Protein AF-A0A3A8L3S2-F1 (afdb_monomer_lite)

pLDDT: mean 82.3, std 23.77, range [26.02, 98.69]

Foldseek 3Di:
DDDDDDDDDDDDDDDDDDDDPPPDPPDPDPDQPPPLPDPVPPDPDPDDDDDPPDDLPDCDLVNLVVLLVVLVVVLVVLVVVCPDDDLVSLLVNLVSLQLNLQSCCVNPVPLLSVLQSLVSSLVSLLVSLVVDDVPDPPPCLSLQLLVVPSLLSCLLQVVLVSNVSNLVSGDPDHDVVRDDPVSNLLSNLLNCLLVLHDDPVSVVVLVVVCVPPNALSSQLSVCLSVLPLVSNQVSLQSVLVSLLVVLVVLVVDPDHDSSCSSGVSQAPSNSSSSLSSSVSSVHDDDQDDHRHPSSSNPNNVVSHPPVSVD

Secondary structure (DSSP, 8-state):
----------------------------------------PPPTT---S-----------HHHHHHHHHHHHHHHHHHHHT-SS--HHHHHHHHHHHHHHHHHHHHHH--HHHHHHHHHHHHHHHHHHHHTS-TTS---HHHHSGGG-TTHHHHHHHT-HHHHHHHHHHS-SS--TTTS-HHHHHHHHHHHHHHHT---HHHHHHHHHHHHHT--HHHHHHHHHHHT-HHHHHHHHHHHHHHHHHHHHHHHHSSS--HHHHHTGGG--HHHHHHHHHHHHTT----S-BTTB-TTTTS--GGGS-TTS--

Radius of gyration: 24.88 Å; chains: 1; bounding box: 99×75×49 Å

Sequence (310 aa):
MRHREVAGAGGPDSGGREAVPAGGIPGREAHPLRPVGRAQGPGPGQWAGGAAAGRVPDVSLKTLEFTLRNLGTLLVRHLDQLSEPDPSKLLELSTLYRRIGIGHLLAHHDVREFAENLFSSAETYLMLLRTQEPGAEGPRSLLARSRGVPLLDALCLGAWDLARDIDGAMPATWWSDVEEEEAFLYFKLLPALIDGKVDPGDARKLAALLEAEGTARLRAVDAVLRADERAFEDSLRTLTDDWRIAIEQDRETRPVDPYHDHTEAQVFIEGAALVRLARLRGLKAQERYDFIPASILRDLTQVLPSSVMG

Structure (mmCIF, N/CA/C/O backbone):
data_AF-A0A3A8L3S2-F1
#
_entry.id   AF-A0A3A8L3S2-F1
#
loop_
_atom_site.group_PDB
_atom_site.id
_atom_site.type_symbol
_atom_site.label_atom_id
_atom_site.label_alt_id
_atom_site.label_comp_id
_atom_site.label_asym_id
_atom_site.label_entity_id
_atom_site.label_seq_id
_atom_site.pdbx_PDB_ins_code
_atom_site.Cartn_x
_atom_site.Cartn_y
_atom_site.Cartn_z
_atom_site.occupancy
_atom_site.B_iso_or_equiv
_atom_site.auth_seq_id
_atom_site.auth_comp_id
_atom_site.auth_asym_id
_atom_site.auth_atom_id
_atom_site.pdbx_PDB_model_num
ATOM 1 N N . MET A 1 1 ? 79.757 -40.578 4.053 1.00 35.41 1 MET A N 1
ATOM 2 C CA . MET A 1 1 ? 80.181 -40.626 2.634 1.00 35.41 1 MET A CA 1
ATOM 3 C C . MET A 1 1 ? 78.990 -40.183 1.799 1.00 35.41 1 MET A C 1
ATOM 5 O O . MET A 1 1 ? 77.939 -40.765 1.990 1.00 35.41 1 MET A O 1
ATOM 9 N N . ARG A 1 2 ? 79.079 -39.000 1.162 1.00 36.28 2 ARG A N 1
ATOM 10 C CA . ARG A 1 2 ? 79.119 -38.807 -0.315 1.00 36.28 2 ARG A CA 1
ATOM 11 C C . ARG A 1 2 ? 77.768 -39.156 -0.973 1.00 36.28 2 ARG A C 1
ATOM 13 O O . ARG A 1 2 ? 77.313 -40.263 -0.774 1.00 36.28 2 ARG A O 1
ATOM 20 N N . HIS A 1 3 ? 77.077 -38.353 -1.780 1.00 35.72 3 HIS A N 1
ATOM 21 C CA . HIS A 1 3 ? 77.335 -37.140 -2.571 1.00 35.72 3 HIS A CA 1
ATOM 22 C C . HIS A 1 3 ? 75.933 -36.597 -2.997 1.00 35.72 3 HIS A C 1
ATOM 24 O O . HIS A 1 3 ? 75.019 -37.399 -3.135 1.00 35.72 3 HIS A O 1
ATOM 30 N N . ARG A 1 4 ? 75.699 -35.271 -3.011 1.00 37.81 4 ARG A N 1
ATOM 31 C CA . ARG A 1 4 ? 75.605 -34.380 -4.206 1.00 37.81 4 ARG A CA 1
ATOM 32 C C . ARG A 1 4 ? 74.287 -34.546 -5.009 1.00 37.81 4 ARG A C 1
ATOM 34 O O . ARG A 1 4 ? 74.040 -35.623 -5.522 1.00 37.81 4 ARG A O 1
ATOM 41 N N . GLU A 1 5 ? 73.323 -33.618 -4.945 1.00 42.97 5 GLU A N 1
ATOM 42 C CA . GLU A 1 5 ? 73.190 -32.355 -5.723 1.00 42.97 5 GLU A CA 1
ATOM 43 C C . GLU A 1 5 ? 73.046 -32.578 -7.249 1.00 42.97 5 GLU A C 1
ATOM 45 O O . GLU A 1 5 ? 73.907 -33.224 -7.839 1.00 42.97 5 GLU A O 1
ATOM 50 N N . VAL A 1 6 ? 71.987 -32.040 -7.883 1.00 41.06 6 VAL A N 1
ATOM 51 C CA . VAL A 1 6 ? 72.007 -30.971 -8.920 1.00 41.06 6 VAL A CA 1
ATOM 52 C C . VAL A 1 6 ? 70.633 -30.827 -9.625 1.00 41.06 6 VAL A C 1
ATOM 54 O O . VAL A 1 6 ? 69.900 -31.785 -9.842 1.00 41.06 6 VAL A O 1
ATOM 57 N N . ALA A 1 7 ? 70.341 -29.560 -9.935 1.00 40.62 7 ALA A N 1
ATOM 58 C CA . ALA A 1 7 ? 69.213 -28.892 -10.586 1.00 40.62 7 ALA A CA 1
ATOM 59 C C . ALA A 1 7 ? 68.840 -29.266 -12.046 1.00 40.62 7 ALA A C 1
ATOM 61 O O . ALA A 1 7 ? 69.628 -29.849 -12.784 1.00 40.62 7 ALA A O 1
ATOM 62 N N . GLY A 1 8 ? 67.674 -28.750 -12.474 1.00 35.41 8 GLY A N 1
ATOM 63 C CA . GLY A 1 8 ? 67.266 -28.441 -13.863 1.00 35.41 8 GLY A CA 1
ATOM 64 C C . GLY A 1 8 ? 65.783 -28.016 -13.883 1.00 35.41 8 GLY A C 1
ATOM 65 O O . GLY A 1 8 ? 64.932 -28.836 -13.571 1.00 35.41 8 GLY A O 1
ATOM 66 N N . ALA A 1 9 ? 65.403 -26.731 -13.923 1.00 38.50 9 ALA A N 1
ATOM 67 C CA . ALA A 1 9 ? 65.403 -25.759 -15.032 1.00 38.50 9 ALA A CA 1
ATOM 68 C C . ALA A 1 9 ? 64.447 -26.119 -16.195 1.00 38.50 9 ALA A C 1
ATOM 70 O O . ALA A 1 9 ? 64.726 -27.041 -16.954 1.00 38.50 9 ALA A O 1
ATOM 71 N N . GLY A 1 10 ? 63.368 -25.334 -16.358 1.00 34.38 10 GLY A N 1
ATOM 72 C CA . GLY A 1 10 ? 62.513 -25.329 -17.556 1.00 34.38 10 GLY A CA 1
ATOM 73 C C . GLY A 1 10 ? 61.131 -24.674 -17.372 1.00 34.38 10 GLY A C 1
ATOM 74 O O . GLY A 1 10 ? 60.172 -25.373 -17.072 1.00 34.38 10 GLY A O 1
ATOM 75 N N . GLY A 1 11 ? 61.022 -23.350 -17.574 1.00 35.97 11 GLY A N 1
ATOM 76 C CA . GLY A 1 11 ? 59.789 -22.718 -18.109 1.00 35.97 11 GLY A CA 1
ATOM 77 C C . GLY A 1 11 ? 59.672 -23.000 -19.623 1.00 35.97 11 GLY A C 1
ATOM 78 O O . GLY A 1 11 ? 60.638 -23.546 -20.164 1.00 35.97 11 GLY A O 1
ATOM 79 N N . PRO A 1 12 ? 58.572 -22.680 -20.343 1.00 47.78 12 PRO A N 1
ATOM 80 C CA . PRO A 1 12 ? 57.727 -21.469 -20.291 1.00 47.78 12 PRO A CA 1
ATOM 81 C C . PRO A 1 12 ? 56.226 -21.860 -20.105 1.00 47.78 12 PRO A C 1
ATOM 83 O O . PRO A 1 12 ? 55.943 -23.015 -19.830 1.00 47.78 12 PRO A O 1
ATOM 86 N N . ASP A 1 13 ? 55.174 -21.044 -20.127 1.00 39.69 13 ASP A N 1
ATOM 87 C CA . ASP A 1 13 ? 54.833 -19.940 -21.012 1.00 39.69 13 ASP A CA 1
ATOM 88 C C . ASP A 1 13 ? 53.601 -19.203 -20.453 1.00 39.69 13 ASP A C 1
ATOM 90 O O . ASP A 1 13 ? 52.702 -19.776 -19.832 1.00 39.69 13 ASP A O 1
ATOM 94 N N . SER A 1 14 ? 53.610 -17.902 -20.673 1.00 42.25 14 SER A N 1
ATOM 95 C CA . SER A 1 14 ? 52.658 -16.890 -20.250 1.00 42.25 14 SER A CA 1
ATOM 96 C C . SER A 1 14 ? 51.423 -16.870 -21.154 1.00 42.25 14 SER A C 1
ATOM 98 O O . SER A 1 14 ? 51.449 -16.298 -22.239 1.00 42.25 14 SER A O 1
ATOM 100 N N . GLY A 1 15 ? 50.312 -17.433 -20.678 1.00 35.47 15 GLY A N 1
ATOM 101 C CA . GLY A 1 15 ? 48.982 -17.235 -21.259 1.00 35.47 15 GLY A CA 1
ATOM 102 C C . GLY A 1 15 ? 48.237 -16.099 -20.561 1.00 35.47 15 GLY A C 1
ATOM 103 O O . GLY A 1 15 ? 47.492 -16.340 -19.612 1.00 35.47 15 GLY A O 1
ATOM 104 N N . GLY A 1 16 ? 48.449 -14.863 -21.017 1.00 37.88 16 GLY A N 1
ATOM 105 C CA . GLY A 1 16 ? 47.691 -13.692 -20.580 1.00 37.88 16 GLY A CA 1
ATOM 106 C C . GLY A 1 16 ? 46.209 -13.831 -20.928 1.00 37.88 16 GLY A C 1
ATOM 107 O O . GLY A 1 16 ? 45.838 -13.837 -22.098 1.00 37.88 16 GLY A O 1
ATOM 108 N N . ARG A 1 17 ? 45.355 -13.932 -19.906 1.00 37.09 17 ARG A N 1
ATOM 109 C CA . ARG A 1 17 ? 43.926 -13.643 -20.040 1.00 37.09 17 ARG A CA 1
ATOM 110 C C . ARG A 1 17 ? 43.720 -12.177 -19.690 1.00 37.09 17 ARG A C 1
ATOM 112 O O . ARG A 1 17 ? 43.872 -11.789 -18.534 1.00 37.09 17 ARG A O 1
ATOM 119 N N . GLU A 1 18 ? 43.410 -11.385 -20.711 1.00 33.19 18 GLU A N 1
ATOM 120 C CA . GLU A 1 18 ? 42.873 -10.036 -20.570 1.00 33.19 18 GLU A CA 1
ATOM 121 C C . GLU A 1 18 ? 41.665 -10.067 -19.630 1.00 33.19 18 GLU A C 1
ATOM 123 O O . GLU A 1 18 ? 40.660 -10.735 -19.882 1.00 33.19 18 GLU A O 1
ATOM 128 N N . ALA A 1 19 ? 41.792 -9.348 -18.518 1.00 36.44 19 ALA A N 1
ATOM 129 C CA . ALA A 1 19 ? 40.680 -9.017 -17.655 1.00 36.44 19 ALA A CA 1
ATOM 130 C C . ALA A 1 19 ? 39.761 -8.056 -18.417 1.00 36.44 19 ALA A C 1
ATOM 132 O O . ALA A 1 19 ? 40.097 -6.893 -18.634 1.00 36.44 19 ALA A O 1
ATOM 133 N N . VAL A 1 20 ? 38.601 -8.560 -18.831 1.00 36.03 20 VAL A N 1
ATOM 134 C CA . VAL A 1 20 ? 37.492 -7.728 -19.297 1.00 36.03 20 VAL A CA 1
ATOM 135 C C . VAL A 1 20 ? 37.047 -6.870 -18.108 1.00 36.03 20 VAL A C 1
ATOM 137 O O . VAL A 1 20 ? 36.695 -7.433 -17.067 1.00 36.03 20 VAL A O 1
ATOM 140 N N . PRO A 1 21 ? 37.063 -5.529 -18.202 1.00 31.64 21 PRO A N 1
ATOM 141 C CA . PRO A 1 21 ? 36.550 -4.697 -17.132 1.00 31.64 21 PRO A CA 1
ATOM 142 C C . PRO A 1 21 ? 35.039 -4.908 -17.054 1.00 31.64 21 PRO A C 1
ATOM 144 O O . PRO A 1 21 ? 34.298 -4.573 -17.979 1.00 31.64 21 PRO A O 1
ATOM 147 N N . ALA A 1 22 ? 34.586 -5.482 -15.940 1.00 33.81 22 ALA A N 1
ATOM 148 C CA . ALA A 1 22 ? 33.190 -5.460 -15.550 1.00 33.81 22 ALA A CA 1
ATOM 149 C C . ALA A 1 22 ? 32.779 -3.989 -15.418 1.00 33.81 22 ALA A C 1
ATOM 151 O O . ALA A 1 22 ? 33.122 -3.313 -14.448 1.00 33.81 22 ALA A O 1
ATOM 152 N N . GLY A 1 23 ? 32.099 -3.478 -16.444 1.00 27.02 23 GLY A N 1
ATOM 153 C CA . GLY A 1 23 ? 31.421 -2.194 -16.401 1.00 27.02 23 GLY A CA 1
ATOM 154 C C . GLY A 1 23 ? 30.334 -2.271 -15.342 1.00 27.02 23 GLY A C 1
ATOM 155 O O . GLY A 1 23 ? 29.224 -2.717 -15.620 1.00 27.02 23 GLY A O 1
ATOM 156 N N . GLY A 1 24 ? 30.686 -1.887 -14.116 1.00 26.02 24 GLY A N 1
ATOM 157 C CA . GLY A 1 24 ? 29.743 -1.692 -13.031 1.00 26.02 24 GLY A CA 1
ATOM 158 C C . GLY A 1 24 ? 28.738 -0.635 -13.455 1.00 26.02 24 GLY A C 1
ATOM 159 O O . GLY A 1 24 ? 29.072 0.543 -13.575 1.00 26.02 24 GLY A O 1
ATOM 160 N N . ILE A 1 25 ? 27.505 -1.063 -13.708 1.00 30.38 25 ILE A N 1
ATOM 161 C CA . ILE A 1 25 ? 26.371 -0.150 -13.703 1.00 30.38 25 ILE A CA 1
ATOM 162 C C . ILE A 1 25 ? 26.267 0.339 -12.253 1.00 30.38 25 ILE A C 1
ATOM 164 O O . ILE A 1 25 ? 26.179 -0.501 -11.355 1.00 30.38 25 ILE A O 1
ATOM 168 N N . PRO A 1 26 ? 26.340 1.654 -11.985 1.00 29.86 26 PRO A N 1
ATOM 169 C CA . PRO A 1 26 ? 26.187 2.164 -10.633 1.00 29.86 26 PRO A CA 1
ATOM 170 C C . PRO A 1 26 ? 24.834 1.704 -10.097 1.00 29.86 26 PRO A C 1
ATOM 172 O O . PRO A 1 26 ? 23.802 1.925 -10.736 1.00 29.86 26 PRO A O 1
ATOM 175 N N . GLY A 1 27 ? 24.867 1.026 -8.949 1.00 27.78 27 GLY A N 1
ATOM 176 C CA . GLY A 1 27 ? 23.680 0.585 -8.237 1.00 27.78 27 GLY A CA 1
ATOM 177 C C . GLY A 1 27 ? 22.766 1.778 -8.005 1.00 27.78 27 GLY A C 1
ATOM 178 O O . GLY A 1 27 ? 23.085 2.676 -7.230 1.00 27.78 27 GLY A O 1
ATOM 179 N N . ARG A 1 28 ? 21.639 1.802 -8.714 1.00 34.50 28 ARG A N 1
ATOM 180 C CA . ARG A 1 28 ? 20.491 2.586 -8.287 1.00 34.50 28 ARG A CA 1
ATOM 181 C C . ARG A 1 28 ? 19.935 1.847 -7.085 1.00 34.50 28 ARG A C 1
ATOM 183 O O . ARG A 1 28 ? 19.375 0.766 -7.238 1.00 34.50 28 ARG A O 1
ATOM 190 N N . GLU A 1 29 ? 20.163 2.402 -5.902 1.00 30.47 29 GLU A N 1
ATOM 191 C CA . GLU A 1 29 ? 19.407 2.029 -4.714 1.00 30.47 29 GLU A CA 1
ATOM 192 C C . GLU A 1 29 ? 17.927 2.014 -5.103 1.00 30.47 29 GLU A C 1
ATOM 194 O O . GLU A 1 29 ? 17.435 2.971 -5.709 1.00 30.47 29 GLU A O 1
ATOM 199 N N . ALA A 1 30 ? 17.235 0.908 -4.819 1.00 30.33 30 ALA A N 1
ATOM 200 C CA . ALA A 1 30 ? 15.786 0.874 -4.883 1.00 30.33 30 ALA A CA 1
ATOM 201 C C . ALA A 1 30 ? 15.302 2.045 -4.033 1.00 30.33 30 ALA A C 1
ATOM 203 O O . ALA A 1 30 ? 15.475 2.009 -2.811 1.00 30.33 30 ALA A O 1
ATOM 204 N N . HIS A 1 31 ? 14.796 3.101 -4.682 1.00 32.50 31 HIS A N 1
ATOM 205 C CA . HIS A 1 31 ? 14.266 4.264 -3.993 1.00 32.50 31 HIS A CA 1
ATOM 206 C C . HIS A 1 31 ? 13.272 3.713 -2.976 1.00 32.50 31 HIS A C 1
ATOM 208 O O . HIS A 1 31 ? 12.255 3.135 -3.373 1.00 32.50 31 HIS A O 1
ATOM 214 N N . PRO A 1 32 ? 13.555 3.816 -1.665 1.00 34.28 32 PRO A N 1
ATOM 215 C CA . PRO A 1 32 ? 12.488 3.653 -0.709 1.00 34.28 32 PRO A CA 1
ATOM 216 C C . PRO A 1 32 ? 11.397 4.620 -1.164 1.00 34.28 32 PRO A C 1
ATOM 218 O O . PRO A 1 32 ? 11.716 5.744 -1.570 1.00 34.28 32 PRO A O 1
ATOM 221 N N . LEU A 1 33 ? 10.123 4.253 -1.009 1.00 37.91 33 LEU A N 1
ATOM 222 C CA . LEU A 1 33 ? 9.228 5.285 -0.511 1.00 37.91 33 LEU A CA 1
ATOM 223 C C . LEU A 1 33 ? 9.960 5.798 0.720 1.00 37.91 33 LEU A C 1
ATOM 225 O O . LEU A 1 33 ? 10.067 5.079 1.719 1.00 37.91 33 LEU A O 1
ATOM 229 N N . ARG A 1 34 ? 10.605 6.966 0.602 1.00 36.59 34 ARG A N 1
ATOM 230 C CA . ARG A 1 34 ? 11.054 7.662 1.791 1.00 36.59 34 ARG A CA 1
ATOM 231 C C . ARG A 1 34 ? 9.802 7.643 2.667 1.00 36.59 34 ARG A C 1
ATOM 233 O O . ARG A 1 34 ? 8.732 7.999 2.155 1.00 36.59 34 ARG A O 1
ATOM 240 N N . PRO A 1 35 ? 9.863 7.180 3.932 1.00 34.72 35 PRO A N 1
ATOM 241 C CA . PRO A 1 35 ? 8.821 7.606 4.855 1.00 34.72 35 PRO A CA 1
ATOM 242 C C . PRO A 1 35 ? 8.697 9.107 4.617 1.00 34.72 35 PRO A C 1
ATOM 244 O O . PRO A 1 35 ? 9.742 9.738 4.433 1.00 34.72 35 PRO A O 1
ATOM 247 N N . VAL A 1 36 ? 7.476 9.630 4.458 1.00 37.81 36 VAL A N 1
ATOM 248 C CA . VAL A 1 36 ? 7.252 11.069 4.284 1.00 37.81 36 VAL A CA 1
ATOM 249 C C . VAL A 1 36 ? 7.923 11.716 5.487 1.00 37.81 36 VAL A C 1
ATOM 251 O O . VAL A 1 36 ? 7.406 11.720 6.600 1.00 37.81 36 VAL A O 1
ATOM 254 N N . GLY A 1 37 ? 9.187 12.067 5.300 1.00 31.11 37 GLY A N 1
ATOM 255 C CA . GLY A 1 37 ? 10.094 12.370 6.374 1.00 31.11 37 GLY A CA 1
ATOM 256 C C . GLY A 1 37 ? 9.763 13.791 6.696 1.00 31.11 37 GLY A C 1
ATOM 257 O O . GLY A 1 37 ? 9.912 14.625 5.809 1.00 31.11 37 GLY A O 1
ATOM 258 N N . ARG A 1 38 ? 9.247 14.018 7.908 1.00 39.38 38 ARG A N 1
ATOM 259 C CA . ARG A 1 38 ? 8.956 15.325 8.505 1.00 39.38 38 ARG A CA 1
ATOM 260 C C . ARG A 1 38 ? 9.240 16.490 7.559 1.00 39.38 38 ARG A C 1
ATOM 262 O O . ARG A 1 38 ? 10.357 17.014 7.529 1.00 39.38 38 ARG A O 1
ATOM 269 N N . ALA A 1 39 ? 8.207 16.984 6.888 1.00 32.97 39 ALA A N 1
ATOM 270 C CA . ALA A 1 39 ? 8.176 18.416 6.684 1.00 32.97 39 ALA A CA 1
ATOM 271 C C . ALA A 1 39 ? 8.111 19.016 8.097 1.00 32.97 39 ALA A C 1
ATOM 273 O O . ALA A 1 39 ? 7.090 18.908 8.775 1.00 32.97 39 ALA A O 1
ATOM 274 N N . GLN A 1 40 ? 9.218 19.574 8.598 1.00 33.72 40 GLN A N 1
ATOM 275 C CA . GLN A 1 40 ? 9.129 20.520 9.706 1.00 33.72 40 GLN A CA 1
ATOM 276 C C . GLN A 1 40 ? 8.249 21.658 9.192 1.00 33.72 40 GLN A C 1
ATOM 278 O O . GLN A 1 40 ? 8.706 22.503 8.423 1.00 33.72 40 GLN A O 1
ATOM 283 N N . GLY A 1 41 ? 6.959 21.607 9.523 1.00 32.66 41 GLY A N 1
ATOM 284 C CA . GLY A 1 41 ? 6.014 22.638 9.134 1.00 32.66 41 GLY A CA 1
ATOM 285 C C . GLY A 1 41 ? 6.510 23.998 9.632 1.00 32.66 41 GLY A C 1
ATOM 286 O O . GLY A 1 41 ? 7.094 24.076 10.720 1.00 32.66 41 GLY A O 1
ATOM 287 N N . PRO A 1 42 ? 6.316 25.080 8.863 1.00 31.36 42 PRO A N 1
ATOM 288 C CA . PRO A 1 42 ? 6.657 26.412 9.338 1.00 31.36 42 PRO A CA 1
ATOM 289 C C . PRO A 1 42 ? 5.861 26.716 10.615 1.00 31.36 42 PRO A C 1
ATOM 291 O O . PRO A 1 42 ? 4.693 26.345 10.746 1.00 31.36 42 PRO A O 1
ATOM 294 N N . GLY A 1 43 ? 6.521 27.372 11.573 1.00 30.88 43 GLY A N 1
ATOM 295 C CA . GLY A 1 43 ? 5.940 27.711 12.870 1.00 30.88 43 GLY A CA 1
ATOM 296 C C . GLY A 1 43 ? 4.637 28.523 12.767 1.00 30.88 43 GLY A C 1
ATOM 297 O O . GLY A 1 43 ? 4.345 29.128 11.729 1.00 30.88 43 GLY A O 1
ATOM 298 N N . PRO A 1 44 ? 3.841 28.567 13.850 1.00 29.39 44 PRO A N 1
ATOM 299 C CA . PRO A 1 44 ? 2.532 29.209 13.854 1.00 29.39 44 PRO A CA 1
ATOM 300 C C . PRO A 1 44 ? 2.692 30.721 13.635 1.00 29.39 44 PRO A C 1
ATOM 302 O O . PRO A 1 44 ? 3.067 31.454 14.546 1.00 29.39 44 PRO A O 1
ATOM 305 N N . GLY A 1 45 ? 2.443 31.189 12.408 1.00 36.22 45 GLY A N 1
ATOM 306 C CA . GLY A 1 45 ? 2.486 32.618 12.078 1.00 36.22 45 GLY A CA 1
ATOM 307 C C . GLY A 1 45 ? 2.760 33.001 10.620 1.00 36.22 45 GLY A C 1
ATOM 308 O O . GLY A 1 45 ? 2.691 34.187 10.313 1.00 36.22 45 GLY A O 1
ATOM 309 N N . GLN A 1 46 ? 3.048 32.062 9.711 1.00 34.38 46 GLN A N 1
ATOM 310 C CA . GLN A 1 46 ? 3.383 32.389 8.313 1.00 34.38 46 GLN A CA 1
ATOM 311 C C . GLN A 1 46 ? 2.546 31.613 7.288 1.00 34.38 46 GLN A C 1
ATOM 313 O O . GLN A 1 46 ? 3.080 30.835 6.514 1.00 34.38 46 GLN A O 1
ATOM 318 N N . TRP A 1 47 ? 1.235 31.858 7.240 1.00 39.03 47 TRP A N 1
ATOM 319 C CA . TRP A 1 47 ? 0.418 31.513 6.067 1.00 39.03 47 TRP A CA 1
ATOM 320 C C . TRP A 1 47 ? -0.639 32.592 5.835 1.00 39.03 47 TRP A C 1
ATOM 322 O O . TRP A 1 47 ? -1.819 32.427 6.129 1.00 39.03 47 TRP A O 1
ATOM 332 N N . ALA A 1 48 ? -0.198 33.737 5.322 1.00 33.28 48 ALA A N 1
ATOM 333 C CA . ALA A 1 48 ? -1.078 34.720 4.708 1.00 33.28 48 ALA A CA 1
ATOM 334 C C . ALA A 1 48 ? -0.569 34.966 3.285 1.00 33.28 48 ALA A C 1
ATOM 336 O O . ALA A 1 48 ? 0.346 35.757 3.078 1.00 33.28 48 ALA A O 1
ATOM 337 N N . GLY A 1 49 ? -1.138 34.256 2.308 1.00 30.98 49 GLY A N 1
ATOM 338 C CA . GLY A 1 49 ? -0.864 34.523 0.898 1.00 30.98 49 GLY A CA 1
ATOM 339 C C . GLY A 1 49 ? -1.181 33.366 -0.041 1.00 30.98 49 GLY A C 1
ATOM 340 O O . GLY A 1 49 ? -0.355 32.487 -0.225 1.00 30.98 49 GLY A O 1
ATOM 341 N N . GLY A 1 50 ? -2.342 33.438 -0.697 1.00 29.47 50 GLY A N 1
ATOM 342 C CA . GLY A 1 50 ? -2.553 32.870 -2.032 1.00 29.47 50 GLY A CA 1
ATOM 343 C C . GLY A 1 50 ? -2.910 31.386 -2.109 1.00 29.47 50 GLY A C 1
ATOM 344 O O . GLY A 1 50 ? -2.045 30.538 -2.277 1.00 29.47 50 GLY A O 1
ATOM 345 N N . ALA A 1 51 ? -4.212 31.091 -2.139 1.00 34.31 51 ALA A N 1
ATOM 346 C CA . ALA A 1 51 ? -4.732 29.848 -2.700 1.00 34.31 51 ALA A CA 1
ATOM 347 C C . ALA A 1 51 ? -4.463 29.821 -4.218 1.00 34.31 51 ALA A C 1
ATOM 349 O O . ALA A 1 51 ? -5.298 30.233 -5.023 1.00 34.31 51 ALA A O 1
ATOM 350 N N . ALA A 1 52 ? -3.273 29.375 -4.617 1.00 33.72 52 ALA A N 1
ATOM 351 C CA . ALA A 1 52 ? -3.046 28.891 -5.966 1.00 33.72 52 ALA A CA 1
ATOM 352 C C . ALA A 1 52 ? -3.572 27.454 -6.007 1.00 33.72 52 ALA A C 1
ATOM 354 O O . ALA A 1 52 ? -2.995 26.561 -5.397 1.00 33.72 52 ALA A O 1
ATOM 355 N N . ALA A 1 53 ? -4.700 27.239 -6.684 1.00 35.97 53 ALA A N 1
ATOM 356 C CA . ALA A 1 53 ? -5.166 25.902 -7.020 1.00 35.97 53 ALA A CA 1
ATOM 357 C C . ALA A 1 53 ? -4.060 25.204 -7.830 1.00 35.97 53 ALA A C 1
ATOM 359 O O . ALA A 1 53 ? -3.865 25.513 -9.010 1.00 35.97 53 ALA A O 1
ATOM 360 N N . GLY A 1 54 ? -3.296 24.332 -7.168 1.00 35.47 54 GLY A N 1
ATOM 361 C CA . GLY A 1 54 ? -2.234 23.544 -7.775 1.00 35.47 54 GLY A CA 1
ATOM 362 C C . GLY A 1 54 ? -2.826 22.699 -8.893 1.00 35.47 54 GLY A C 1
ATOM 363 O O . GLY A 1 54 ? -3.603 21.777 -8.653 1.00 35.47 54 GLY A O 1
ATOM 364 N N . ARG A 1 55 ? -2.517 23.053 -10.143 1.00 40.16 55 ARG A N 1
ATOM 365 C CA . ARG A 1 55 ? -2.819 22.193 -11.285 1.00 40.16 55 ARG A CA 1
ATOM 366 C C . ARG A 1 55 ? -1.908 20.980 -11.180 1.00 40.16 55 ARG A C 1
ATOM 368 O O . ARG A 1 55 ? -0.699 21.124 -11.335 1.00 40.16 55 ARG A O 1
ATOM 375 N N . VAL A 1 56 ? -2.493 19.803 -10.971 1.00 48.72 56 VAL A N 1
ATOM 376 C CA . VAL A 1 56 ? -1.815 18.540 -11.276 1.00 48.72 56 VAL A CA 1
ATOM 377 C C . VAL A 1 56 ? -1.359 18.635 -12.741 1.00 48.72 56 VAL A C 1
ATOM 379 O O . VAL A 1 56 ? -2.191 18.957 -13.597 1.00 48.72 56 VAL A O 1
ATOM 382 N N . PRO A 1 57 ? -0.059 18.483 -13.048 1.00 52.56 57 PRO A N 1
ATOM 383 C CA . PRO A 1 57 ? 0.418 18.535 -14.418 1.00 52.56 57 PRO A CA 1
ATOM 384 C C . PRO A 1 57 ? -0.285 17.443 -15.220 1.00 52.56 57 PRO A C 1
ATOM 386 O O . PRO A 1 57 ? -0.250 16.267 -14.865 1.00 52.56 57 PRO A O 1
ATOM 389 N N . ASP A 1 58 ? -0.955 17.869 -16.284 1.00 66.19 58 ASP A N 1
ATOM 390 C CA . ASP A 1 58 ? -1.694 17.005 -17.193 1.00 66.19 58 ASP A CA 1
ATOM 391 C C . ASP A 1 58 ? -0.680 16.167 -17.989 1.00 66.19 58 ASP A C 1
ATOM 393 O O . ASP A 1 58 ? -0.083 16.634 -18.967 1.00 66.19 58 ASP A O 1
ATOM 397 N N . VAL A 1 59 ? -0.385 14.955 -17.507 1.00 81.56 59 VAL A N 1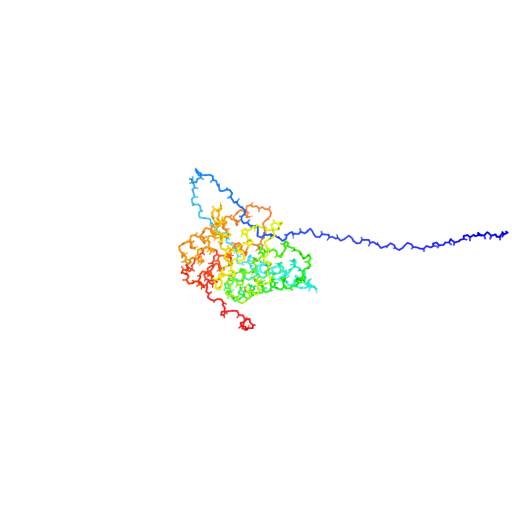
ATOM 398 C CA . VAL A 1 59 ? 0.468 14.009 -18.231 1.00 81.56 59 VAL A CA 1
ATOM 399 C C . VAL A 1 59 ? -0.287 13.612 -19.492 1.00 81.56 59 VAL A C 1
ATOM 401 O O . VAL A 1 59 ? -1.308 12.932 -19.434 1.00 81.56 59 VAL A O 1
ATOM 404 N N . SER A 1 60 ? 0.209 14.046 -20.653 1.00 91.06 60 SER A N 1
ATOM 405 C CA . SER A 1 60 ? -0.497 13.793 -21.908 1.00 91.06 60 SER A CA 1
ATOM 406 C C . SER A 1 60 ? -0.689 12.291 -22.148 1.00 91.06 60 SER A C 1
ATOM 408 O O . SER A 1 60 ? 0.215 11.498 -21.878 1.00 91.06 60 SER A O 1
ATOM 410 N N . LEU A 1 61 ? -1.822 11.899 -22.741 1.00 90.50 61 LEU A N 1
ATOM 411 C CA . LEU A 1 61 ? -2.100 10.499 -23.087 1.00 90.50 61 LEU A CA 1
ATOM 412 C C . LEU A 1 61 ? -0.944 9.849 -23.869 1.00 90.50 61 LEU A C 1
ATOM 414 O O . LEU A 1 61 ? -0.521 8.743 -23.552 1.00 90.50 61 LEU A O 1
ATOM 418 N N . LYS A 1 62 ? -0.353 10.573 -24.829 1.00 92.81 62 LYS A N 1
ATOM 419 C CA . LYS A 1 62 ? 0.810 10.094 -25.599 1.00 92.81 62 LYS A CA 1
ATOM 420 C C . LYS A 1 62 ? 2.028 9.818 -24.712 1.00 92.81 62 LYS A C 1
ATOM 422 O O . LYS A 1 62 ? 2.778 8.878 -24.967 1.00 92.81 62 LYS A O 1
ATOM 427 N N . THR A 1 63 ? 2.239 10.642 -23.686 1.00 93.50 63 THR A N 1
ATOM 428 C CA . THR A 1 63 ? 3.307 10.455 -22.696 1.00 93.50 63 THR A CA 1
ATOM 429 C C . THR A 1 63 ? 3.059 9.198 -21.863 1.00 93.50 63 THR A C 1
ATOM 431 O O . THR A 1 63 ? 3.994 8.425 -21.646 1.00 93.50 63 THR A O 1
ATOM 434 N N . LEU A 1 64 ? 1.814 8.961 -21.437 1.00 92.94 64 LEU A N 1
ATOM 435 C CA . LEU A 1 64 ? 1.429 7.752 -20.703 1.00 92.94 64 LEU A CA 1
ATOM 436 C C . LEU A 1 64 ? 1.591 6.489 -21.557 1.00 92.94 64 LEU A C 1
ATOM 438 O O . LEU A 1 64 ? 2.205 5.531 -21.103 1.00 92.94 64 LEU A O 1
ATOM 442 N N . GLU A 1 65 ? 1.142 6.499 -22.812 1.00 94.31 65 GLU A N 1
ATOM 443 C CA . GLU A 1 65 ? 1.300 5.366 -23.737 1.00 94.31 65 GLU A CA 1
ATOM 444 C C . GLU A 1 65 ? 2.777 5.028 -23.995 1.00 94.31 65 GLU A C 1
ATOM 446 O O . GLU A 1 65 ? 3.172 3.859 -24.018 1.00 94.31 65 GLU A O 1
ATOM 451 N N . PHE A 1 66 ? 3.622 6.050 -24.162 1.00 95.56 66 PHE A N 1
ATOM 452 C CA . PHE A 1 66 ? 5.067 5.856 -24.285 1.00 95.56 66 PHE A CA 1
ATOM 453 C C . PHE A 1 66 ? 5.675 5.286 -22.995 1.00 95.56 66 PHE A C 1
ATOM 455 O O . PHE A 1 66 ? 6.498 4.371 -23.044 1.00 95.56 66 PHE A O 1
ATOM 462 N N . THR A 1 67 ? 5.234 5.793 -21.842 1.00 95.12 67 THR A N 1
ATOM 463 C CA . THR A 1 67 ? 5.647 5.313 -20.518 1.00 95.12 67 THR A CA 1
ATOM 464 C C . THR A 1 67 ? 5.284 3.840 -20.325 1.00 95.12 67 THR A C 1
ATOM 466 O O . THR A 1 67 ? 6.155 3.049 -19.969 1.00 95.12 67 THR A O 1
ATOM 469 N N . LEU A 1 68 ? 4.049 3.449 -20.652 1.00 96.25 68 LEU A N 1
ATOM 470 C CA . LEU A 1 68 ? 3.572 2.065 -20.605 1.00 96.25 68 LEU A CA 1
ATOM 471 C C . LEU A 1 68 ? 4.413 1.129 -21.473 1.00 96.25 68 LEU A C 1
ATOM 473 O O . LEU A 1 68 ? 4.841 0.074 -21.010 1.00 96.25 68 LEU A O 1
ATOM 477 N N . ARG A 1 69 ? 4.722 1.529 -22.713 1.00 96.69 69 ARG A N 1
ATOM 478 C CA . ARG A 1 69 ? 5.572 0.725 -23.605 1.00 96.69 69 ARG A CA 1
ATOM 479 C C . ARG A 1 69 ? 6.964 0.487 -23.015 1.00 96.69 69 ARG A C 1
ATOM 481 O O . ARG A 1 69 ? 7.491 -0.624 -23.103 1.00 96.69 69 ARG A O 1
ATOM 488 N N . ASN A 1 70 ? 7.560 1.518 -22.419 1.00 97.06 70 ASN A N 1
ATOM 489 C CA . ASN A 1 70 ? 8.876 1.407 -21.794 1.00 97.06 70 ASN A CA 1
ATOM 490 C C . ASN A 1 70 ? 8.833 0.517 -20.551 1.00 97.06 70 ASN A C 1
ATOM 492 O O . ASN A 1 70 ? 9.684 -0.358 -20.414 1.00 97.06 70 ASN A O 1
ATOM 496 N N . LEU A 1 71 ? 7.828 0.692 -19.689 1.00 97.00 71 LEU A N 1
ATOM 497 C CA . LEU A 1 71 ? 7.629 -0.150 -18.510 1.00 97.00 71 LEU A CA 1
ATOM 498 C C . LEU A 1 71 ? 7.426 -1.620 -18.894 1.00 97.00 71 LEU A C 1
ATOM 500 O O . LEU A 1 71 ? 8.077 -2.481 -18.314 1.00 97.00 71 LEU A O 1
ATOM 504 N N . GLY A 1 72 ? 6.615 -1.911 -19.916 1.00 96.44 72 GLY A N 1
ATOM 505 C CA . GLY A 1 72 ? 6.435 -3.276 -20.422 1.00 96.44 72 GLY A CA 1
ATOM 506 C C . GLY A 1 72 ? 7.728 -3.880 -20.984 1.00 96.44 72 GLY A C 1
ATOM 507 O O . GLY A 1 72 ? 8.042 -5.038 -20.719 1.00 96.44 72 GLY A O 1
ATOM 508 N N . THR A 1 73 ? 8.535 -3.085 -21.695 1.00 97.06 73 THR A N 1
ATOM 509 C CA . THR A 1 73 ? 9.853 -3.528 -22.189 1.00 97.06 73 THR A CA 1
ATOM 510 C C . THR A 1 73 ? 10.813 -3.833 -21.036 1.00 97.06 73 THR A C 1
ATOM 512 O O . THR A 1 73 ? 11.549 -4.818 -21.088 1.00 97.06 73 THR A O 1
ATOM 515 N N . LEU A 1 74 ? 10.811 -2.999 -19.990 1.00 95.81 74 LEU A N 1
ATOM 516 C CA . LEU A 1 74 ? 11.589 -3.246 -18.778 1.00 95.81 74 LEU A CA 1
ATOM 517 C C . LEU A 1 74 ? 11.112 -4.524 -18.090 1.00 95.81 74 LEU A C 1
ATOM 519 O O . LEU A 1 74 ? 11.936 -5.395 -17.837 1.00 95.81 74 LEU A O 1
ATOM 523 N N . LEU A 1 75 ? 9.807 -4.680 -17.866 1.00 96.25 75 LEU A N 1
ATOM 524 C CA . LEU A 1 75 ? 9.232 -5.864 -17.230 1.00 96.25 75 LEU A CA 1
ATOM 525 C C . LEU A 1 75 ? 9.707 -7.158 -17.904 1.00 96.25 75 LEU A C 1
ATOM 527 O O . LEU A 1 75 ? 10.280 -8.011 -17.231 1.00 96.25 75 LEU A O 1
ATOM 531 N N . VAL A 1 76 ? 9.555 -7.270 -19.229 1.00 96.00 76 VAL A N 1
ATOM 532 C CA . VAL A 1 76 ? 10.015 -8.445 -19.996 1.00 96.00 76 VAL A CA 1
ATOM 533 C C . VAL A 1 76 ? 11.512 -8.677 -19.802 1.00 96.00 76 VAL A C 1
ATOM 535 O O . VAL A 1 76 ? 11.934 -9.787 -19.500 1.00 96.00 76 VAL A O 1
ATOM 538 N N . ARG A 1 77 ? 12.322 -7.616 -19.881 1.00 94.19 77 ARG A N 1
ATOM 539 C CA . ARG A 1 77 ? 13.769 -7.717 -19.668 1.00 94.19 77 ARG A CA 1
ATOM 540 C C . ARG A 1 77 ? 14.125 -8.204 -18.259 1.00 94.19 77 ARG A C 1
ATOM 542 O O . ARG A 1 77 ? 15.074 -8.969 -18.121 1.00 94.19 77 ARG A O 1
ATOM 549 N N . HIS A 1 78 ? 13.428 -7.741 -17.221 1.00 92.44 78 HIS A N 1
ATOM 550 C CA . HIS A 1 78 ? 13.676 -8.178 -15.845 1.00 92.44 78 HIS A CA 1
ATOM 551 C C . HIS A 1 78 ? 13.256 -9.638 -15.644 1.00 92.44 78 HIS A C 1
ATOM 553 O O . HIS A 1 78 ? 13.999 -10.387 -15.012 1.00 92.44 78 HIS A O 1
ATOM 559 N N . LEU A 1 79 ? 12.135 -10.058 -16.239 1.00 93.06 79 LEU A N 1
ATOM 560 C CA . LEU A 1 79 ? 11.695 -11.455 -16.247 1.00 93.06 79 LEU A CA 1
ATOM 561 C C . LEU A 1 79 ? 12.714 -12.368 -16.949 1.00 93.06 79 LEU A C 1
ATOM 563 O O . LEU A 1 79 ? 13.101 -13.383 -16.380 1.00 93.06 79 LEU A O 1
ATOM 567 N N . ASP A 1 80 ? 13.239 -11.974 -18.113 1.00 92.06 80 ASP A N 1
ATOM 568 C CA . ASP A 1 80 ? 14.272 -12.736 -18.840 1.00 92.06 80 ASP A CA 1
ATOM 569 C C . ASP A 1 80 ? 15.581 -12.890 -18.039 1.00 92.06 80 ASP A C 1
ATOM 571 O O . ASP A 1 80 ? 16.370 -13.807 -18.267 1.00 92.06 80 ASP A O 1
ATOM 575 N N . GLN A 1 81 ? 15.837 -11.975 -17.101 1.00 88.81 81 GLN A N 1
ATOM 576 C CA . GLN A 1 81 ? 17.023 -11.970 -16.243 1.00 88.81 81 GLN A CA 1
ATOM 577 C C . GLN A 1 81 ? 16.818 -12.681 -14.900 1.00 88.81 81 GLN A C 1
ATOM 579 O O . GLN A 1 81 ? 17.766 -12.753 -14.105 1.00 88.81 81 GLN A O 1
ATOM 584 N N . LEU A 1 82 ? 15.610 -13.171 -14.616 1.00 87.62 82 LEU A N 1
ATOM 585 C CA . LEU A 1 82 ? 15.334 -14.018 -13.464 1.00 87.62 82 LEU A CA 1
ATOM 586 C C . LEU A 1 82 ? 15.697 -15.467 -13.799 1.00 87.62 82 LEU A C 1
ATOM 588 O O . LEU A 1 82 ? 14.846 -16.280 -14.145 1.00 87.62 82 LEU A O 1
ATOM 592 N N . SER A 1 83 ? 16.980 -15.803 -13.689 1.00 80.50 83 SER A N 1
ATOM 593 C CA . SER A 1 83 ? 17.407 -17.208 -13.677 1.00 80.50 83 SER A CA 1
ATOM 594 C C . SER A 1 83 ? 17.182 -17.867 -12.311 1.00 80.50 83 SER A C 1
ATOM 596 O O . SER A 1 83 ? 16.946 -19.067 -12.238 1.00 80.50 83 SER A O 1
ATOM 598 N N . GLU A 1 84 ? 17.247 -17.074 -11.238 1.00 81.44 84 GLU A N 1
ATOM 599 C CA . GLU A 1 84 ? 17.043 -17.462 -9.838 1.00 81.44 84 GLU A CA 1
ATOM 600 C C . GLU A 1 84 ? 16.291 -16.334 -9.100 1.00 81.44 84 GLU A C 1
ATOM 602 O O . GLU A 1 84 ? 16.329 -15.182 -9.558 1.00 81.44 84 GLU A O 1
ATOM 607 N N . PRO A 1 85 ? 15.599 -16.627 -7.980 1.00 79.75 85 PRO A N 1
ATOM 608 C CA . PRO A 1 85 ? 14.868 -15.624 -7.210 1.00 79.75 85 PRO A CA 1
ATOM 609 C C . PRO A 1 85 ? 15.826 -14.654 -6.497 1.00 79.75 85 PRO A C 1
ATOM 611 O O . PRO A 1 85 ? 16.216 -14.865 -5.353 1.00 79.75 85 PRO A O 1
ATOM 614 N N . ASP A 1 86 ? 16.189 -13.567 -7.179 1.00 88.06 86 ASP A N 1
ATOM 615 C CA . ASP A 1 86 ? 16.943 -12.444 -6.613 1.00 88.06 86 ASP A CA 1
ATOM 616 C C . ASP A 1 86 ? 15.990 -11.476 -5.887 1.00 88.06 86 ASP A C 1
ATOM 618 O O . ASP A 1 86 ? 15.144 -10.851 -6.543 1.00 88.06 86 ASP A O 1
ATOM 622 N N . PRO A 1 87 ? 16.131 -11.291 -4.559 1.00 89.19 87 PRO A N 1
ATOM 623 C CA . PRO A 1 87 ? 15.234 -10.455 -3.779 1.00 89.19 87 PRO A CA 1
ATOM 624 C C . PRO A 1 87 ? 15.043 -9.034 -4.318 1.00 89.19 87 PRO A C 1
ATOM 626 O O . PRO A 1 87 ? 13.924 -8.515 -4.341 1.00 89.19 87 PRO A O 1
ATOM 629 N N . SER A 1 88 ? 16.124 -8.400 -4.782 1.00 90.00 88 SER A N 1
ATOM 630 C CA . SER A 1 88 ? 16.051 -7.018 -5.262 1.00 90.00 88 SER A CA 1
ATOM 631 C C . SER A 1 88 ? 15.264 -6.926 -6.565 1.00 90.00 88 SER A C 1
ATOM 633 O O . SER A 1 88 ? 14.473 -5.999 -6.742 1.00 90.00 88 SER A O 1
ATOM 635 N N . LYS A 1 89 ? 15.445 -7.899 -7.467 1.00 92.25 89 LYS A N 1
ATOM 636 C CA . LYS A 1 89 ? 14.724 -7.936 -8.745 1.00 92.25 89 LYS A CA 1
ATOM 637 C C . LYS A 1 89 ? 13.245 -8.230 -8.551 1.00 92.25 89 LYS A C 1
ATOM 639 O O . LYS A 1 89 ? 12.425 -7.658 -9.256 1.00 92.25 89 LYS A O 1
ATOM 644 N N . LEU A 1 90 ? 12.887 -9.090 -7.598 1.00 94.12 90 LEU A N 1
ATOM 645 C CA . LEU A 1 90 ? 11.481 -9.375 -7.297 1.00 94.12 90 LEU A CA 1
ATOM 646 C C . LEU A 1 90 ? 10.749 -8.139 -6.758 1.00 94.12 90 LEU A C 1
ATOM 648 O O . LEU A 1 90 ? 9.617 -7.855 -7.159 1.00 94.12 90 LEU A O 1
ATOM 652 N N . LEU A 1 91 ? 11.407 -7.348 -5.909 1.00 92.94 91 LEU A N 1
ATOM 653 C CA . LEU A 1 91 ? 10.835 -6.089 -5.432 1.00 92.94 91 LEU A CA 1
ATOM 654 C C . LEU A 1 91 ? 10.699 -5.047 -6.561 1.00 92.94 91 LEU A C 1
ATOM 656 O O . LEU A 1 91 ? 9.695 -4.335 -6.641 1.00 92.94 91 LEU A O 1
ATOM 660 N N . GLU A 1 92 ? 11.675 -4.991 -7.470 1.00 94.56 92 GLU A N 1
ATOM 661 C CA . GLU A 1 92 ? 11.616 -4.137 -8.660 1.00 94.56 92 GLU A CA 1
ATOM 662 C C . GLU A 1 92 ? 10.480 -4.552 -9.606 1.00 94.56 92 GLU A C 1
ATOM 664 O O . GLU A 1 92 ? 9.711 -3.705 -10.053 1.00 94.56 92 GLU A O 1
ATOM 669 N N . LEU A 1 93 ? 10.307 -5.852 -9.849 1.00 96.69 93 LEU A N 1
ATOM 670 C CA . LEU A 1 93 ? 9.200 -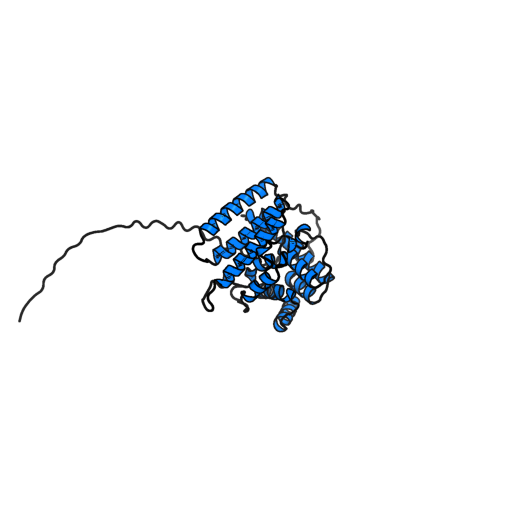6.388 -10.642 1.00 96.69 93 LEU A CA 1
ATOM 671 C C . LEU A 1 93 ? 7.839 -6.042 -10.042 1.00 96.69 93 LEU A C 1
ATOM 673 O O . LEU A 1 93 ? 6.944 -5.639 -10.780 1.00 96.69 93 LEU A O 1
ATOM 677 N N . SER A 1 94 ? 7.701 -6.122 -8.715 1.00 97.38 94 SER A N 1
ATOM 678 C CA . SER A 1 94 ? 6.474 -5.702 -8.023 1.00 97.38 94 SER A CA 1
ATOM 679 C C . SER A 1 94 ? 6.156 -4.231 -8.336 1.00 97.38 94 SER A C 1
ATOM 681 O O . SER A 1 94 ? 5.058 -3.886 -8.772 1.00 97.38 94 SER A O 1
ATOM 683 N N . THR A 1 95 ? 7.171 -3.366 -8.240 1.00 97.06 95 THR A N 1
ATOM 684 C CA . THR A 1 95 ? 7.056 -1.944 -8.605 1.00 97.06 95 THR A CA 1
ATOM 685 C C . THR A 1 95 ? 6.676 -1.750 -10.079 1.00 97.06 95 THR A C 1
ATOM 687 O O . THR A 1 95 ? 5.804 -0.936 -10.388 1.00 97.06 95 THR A O 1
ATOM 690 N N . LEU A 1 96 ? 7.292 -2.493 -11.005 1.00 98.00 96 LEU A N 1
ATOM 691 C CA . LEU A 1 96 ? 6.989 -2.403 -12.438 1.00 98.00 96 LEU A CA 1
ATOM 692 C C . LEU A 1 96 ? 5.544 -2.803 -12.741 1.00 98.00 96 LEU A C 1
ATOM 694 O O . LEU A 1 96 ? 4.858 -2.052 -13.436 1.00 98.00 96 LEU A O 1
ATOM 698 N N . TYR A 1 97 ? 5.070 -3.924 -12.190 1.00 98.50 97 TYR A N 1
ATOM 699 C CA . TYR A 1 97 ? 3.682 -4.356 -12.337 1.00 98.50 97 TYR A CA 1
ATOM 700 C C . TYR A 1 97 ? 2.718 -3.268 -11.863 1.00 98.50 97 TYR A C 1
ATOM 702 O O . TYR A 1 97 ? 1.874 -2.820 -12.638 1.00 98.50 97 TYR A O 1
ATOM 710 N N . ARG A 1 98 ? 2.894 -2.737 -10.646 1.00 98.50 98 ARG A N 1
ATOM 711 C CA . ARG A 1 98 ? 2.053 -1.636 -10.154 1.00 98.50 98 ARG A CA 1
ATOM 712 C C . ARG A 1 98 ? 2.036 -0.445 -11.113 1.00 98.50 98 ARG A C 1
ATOM 714 O O . ARG A 1 98 ? 0.963 0.067 -11.433 1.00 98.50 98 ARG A O 1
ATOM 721 N N . ARG A 1 99 ? 3.207 0.019 -11.563 1.00 98.31 99 ARG A N 1
ATOM 722 C CA . ARG A 1 99 ? 3.318 1.181 -12.463 1.00 98.31 99 ARG A CA 1
ATOM 723 C C . ARG A 1 99 ? 2.610 0.936 -13.794 1.00 98.31 99 ARG A C 1
ATOM 725 O O . ARG A 1 99 ? 1.933 1.836 -14.285 1.00 98.31 99 ARG A O 1
ATOM 732 N N . ILE A 1 100 ? 2.719 -0.273 -14.348 1.00 98.50 100 ILE A N 1
ATOM 733 C CA . ILE A 1 100 ? 1.991 -0.687 -15.555 1.00 98.50 100 ILE A CA 1
ATOM 734 C C . ILE A 1 100 ? 0.485 -0.644 -15.297 1.00 98.50 100 ILE A C 1
ATOM 736 O O . ILE A 1 100 ? -0.232 0.029 -16.035 1.00 98.50 100 ILE A O 1
ATOM 740 N N . GLY A 1 101 ? 0.014 -1.263 -14.212 1.00 98.12 101 GLY A N 1
ATOM 741 C CA . GLY A 1 101 ? -1.403 -1.259 -13.844 1.00 98.12 101 GLY A CA 1
ATOM 742 C C . GLY A 1 101 ? -1.973 0.155 -13.711 1.00 98.12 101 GLY A C 1
ATOM 743 O O . GLY A 1 101 ? -2.999 0.478 -14.311 1.00 98.12 101 GLY A O 1
ATOM 744 N N . ILE A 1 102 ? -1.275 1.036 -12.988 1.00 98.38 102 ILE A N 1
ATOM 745 C CA . ILE A 1 102 ? -1.654 2.451 -12.860 1.00 98.38 102 ILE A CA 1
ATOM 746 C C . ILE A 1 102 ? -1.643 3.150 -14.225 1.00 98.38 102 ILE A C 1
ATOM 748 O O . ILE A 1 102 ? -2.571 3.893 -14.539 1.00 98.38 102 ILE A O 1
ATOM 752 N N . GLY A 1 103 ? -0.639 2.900 -15.064 1.00 97.62 103 GLY A N 1
ATOM 753 C CA . GLY A 1 103 ? -0.587 3.464 -16.409 1.00 97.62 103 GLY A CA 1
ATOM 754 C C . GLY A 1 103 ? -1.792 3.058 -17.267 1.00 97.62 103 GLY A C 1
ATOM 755 O O . GLY A 1 103 ? -2.376 3.920 -17.921 1.00 97.62 103 GLY A O 1
ATOM 756 N N . HIS A 1 104 ? -2.221 1.790 -17.223 1.00 97.56 104 HIS A N 1
ATOM 757 C CA . HIS A 1 104 ? -3.416 1.309 -17.932 1.00 97.56 104 HIS A CA 1
ATOM 758 C C . HIS A 1 104 ? -4.697 1.982 -17.423 1.00 97.56 104 HIS A C 1
ATOM 760 O O . HIS A 1 104 ? -5.538 2.411 -18.222 1.00 97.56 104 HIS A O 1
ATOM 766 N N . LEU A 1 105 ? -4.819 2.154 -16.104 1.00 97.38 105 LEU A N 1
ATOM 767 C CA . LEU A 1 105 ? -5.929 2.887 -15.499 1.00 97.38 105 LEU A CA 1
ATOM 768 C C . LEU A 1 105 ? -5.992 4.340 -15.990 1.00 97.38 105 LEU A C 1
ATOM 770 O O . LEU A 1 105 ? -7.073 4.838 -16.308 1.00 97.38 105 LEU A O 1
ATOM 774 N N . LEU A 1 106 ? -4.850 5.027 -16.039 1.00 96.44 106 LEU A N 1
ATOM 775 C CA . LEU A 1 106 ? -4.777 6.443 -16.403 1.00 96.44 106 LEU A CA 1
ATOM 776 C C . LEU A 1 106 ? -4.955 6.672 -17.909 1.00 96.44 106 LEU A C 1
ATOM 778 O O . LEU A 1 106 ? -5.678 7.583 -18.302 1.00 96.44 106 LEU A O 1
ATOM 782 N N . ALA A 1 107 ? -4.318 5.854 -18.750 1.00 96.12 107 ALA A N 1
ATOM 783 C CA . ALA A 1 107 ? -4.330 6.028 -20.202 1.00 96.12 107 ALA A CA 1
ATOM 784 C C . ALA A 1 107 ? -5.622 5.517 -20.857 1.00 96.12 107 ALA A C 1
ATOM 786 O O . ALA A 1 107 ? -6.095 6.088 -21.840 1.00 96.12 107 ALA A O 1
ATOM 787 N N . HIS A 1 108 ? -6.186 4.426 -20.334 1.00 95.62 108 HIS A N 1
ATOM 788 C CA . HIS A 1 108 ? -7.255 3.686 -21.009 1.00 95.62 108 HIS A CA 1
ATOM 789 C C . HIS A 1 108 ? -8.502 3.483 -20.144 1.00 95.62 108 HIS A C 1
ATOM 791 O O . HIS A 1 108 ? -9.484 2.924 -20.627 1.00 95.62 108 HIS A O 1
ATOM 797 N N . HIS A 1 109 ? -8.487 3.935 -18.884 1.00 95.25 109 HIS A N 1
ATOM 798 C CA . HIS A 1 109 ? -9.524 3.615 -17.896 1.00 95.25 109 HIS A CA 1
ATOM 799 C C . HIS A 1 109 ? -9.752 2.104 -17.742 1.00 95.25 109 HIS A C 1
ATOM 801 O O . HIS A 1 109 ? -10.849 1.667 -17.384 1.00 95.25 109 HIS A O 1
ATOM 807 N N . ASP A 1 110 ? -8.711 1.307 -17.998 1.00 96.25 110 ASP A N 1
ATOM 808 C CA . ASP A 1 110 ? -8.790 -0.147 -17.959 1.00 96.25 110 ASP A CA 1
ATOM 809 C C . ASP A 1 110 ? -8.589 -0.650 -16.528 1.00 96.25 110 ASP A C 1
ATOM 811 O O . ASP A 1 110 ? -7.476 -0.824 -16.031 1.00 96.25 110 ASP A O 1
ATOM 815 N N . VAL A 1 111 ? -9.713 -0.842 -15.840 1.00 96.44 111 VAL A N 1
ATOM 816 C CA . VAL A 1 111 ? -9.742 -1.318 -14.453 1.00 96.44 111 VAL A CA 1
ATOM 817 C C . VAL A 1 111 ? -9.325 -2.789 -14.350 1.00 96.44 111 VAL A C 1
ATOM 819 O O . VAL A 1 111 ? -8.849 -3.199 -13.293 1.00 96.44 111 VAL A O 1
ATOM 822 N N . ARG A 1 112 ? -9.482 -3.585 -15.418 1.00 95.62 112 ARG A N 1
ATOM 823 C CA . ARG A 1 112 ? -9.089 -4.998 -15.408 1.00 95.62 112 ARG A CA 1
ATOM 824 C C . ARG A 1 112 ? -7.574 -5.122 -15.458 1.00 95.62 112 ARG A C 1
ATOM 826 O O . ARG A 1 112 ? -7.009 -5.727 -14.558 1.00 95.62 112 ARG A O 1
ATOM 833 N N . GLU A 1 113 ? -6.936 -4.493 -16.441 1.00 96.00 113 GLU A N 1
ATOM 834 C CA . GLU A 1 113 ? -5.470 -4.488 -16.558 1.00 96.00 113 GLU A CA 1
ATOM 835 C C . GLU A 1 113 ? -4.819 -3.880 -15.310 1.00 96.00 113 GLU A C 1
ATOM 837 O O . GLU A 1 113 ? -3.821 -4.392 -14.806 1.00 96.00 113 GLU A O 1
ATOM 842 N N . PHE A 1 114 ? -5.424 -2.830 -14.742 1.00 97.81 114 PHE A N 1
ATOM 843 C CA . PHE A 1 114 ? -5.028 -2.306 -13.436 1.00 97.81 114 PHE A CA 1
ATOM 844 C C . PHE A 1 114 ? -5.062 -3.382 -12.344 1.00 97.81 114 PHE A C 1
ATOM 846 O O . PHE A 1 114 ? -4.078 -3.560 -11.627 1.00 97.81 114 PHE A O 1
ATOM 853 N N . ALA A 1 115 ? -6.182 -4.097 -12.217 1.00 97.44 115 ALA A N 1
ATOM 854 C CA . ALA A 1 115 ? -6.373 -5.085 -11.166 1.00 97.44 115 ALA A CA 1
ATOM 855 C C . ALA A 1 115 ? -5.437 -6.293 -11.312 1.00 97.44 115 ALA A C 1
ATOM 857 O O . ALA A 1 115 ? -4.829 -6.711 -10.329 1.00 97.44 115 ALA A O 1
ATOM 858 N N . GLU A 1 116 ? -5.280 -6.813 -12.529 1.00 96.50 116 GLU A N 1
ATOM 859 C CA . GLU A 1 116 ? -4.386 -7.934 -12.836 1.00 96.50 116 GLU A CA 1
ATOM 860 C C . GLU A 1 116 ? -2.929 -7.589 -12.507 1.00 96.50 116 GLU A C 1
ATOM 862 O O . GLU A 1 116 ? -2.250 -8.349 -11.818 1.00 96.50 116 GLU A O 1
ATOM 867 N N . ASN A 1 117 ? -2.465 -6.399 -12.893 1.00 97.94 117 ASN A N 1
ATOM 868 C CA . ASN A 1 117 ? -1.104 -5.964 -12.598 1.00 97.94 117 ASN A CA 1
ATOM 869 C C . ASN A 1 117 ? -0.867 -5.705 -11.098 1.00 97.94 117 ASN A C 1
ATOM 871 O O . ASN A 1 117 ? 0.181 -6.071 -10.571 1.00 97.94 117 ASN A O 1
ATOM 875 N N . LEU A 1 118 ? -1.820 -5.111 -10.370 1.00 98.38 118 LEU A N 1
ATOM 876 C CA . LEU A 1 118 ? -1.692 -4.971 -8.911 1.00 98.38 118 LEU A CA 1
ATOM 877 C C . LEU A 1 118 ? -1.657 -6.337 -8.213 1.00 98.38 118 LEU A C 1
ATOM 879 O O . LEU A 1 118 ? -0.919 -6.515 -7.244 1.00 98.38 118 LEU A O 1
ATOM 883 N N . PHE A 1 119 ? -2.415 -7.309 -8.721 1.00 97.56 119 PHE A N 1
ATOM 884 C CA . PHE A 1 119 ? -2.388 -8.670 -8.206 1.00 97.56 119 PHE A CA 1
ATOM 885 C C . PHE A 1 119 ? -1.010 -9.306 -8.432 1.00 97.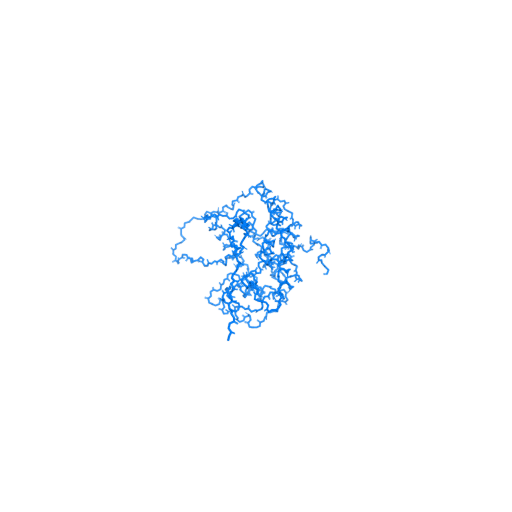56 119 PHE A C 1
ATOM 887 O O . PHE A 1 119 ? -0.389 -9.763 -7.475 1.00 97.56 119 PHE A O 1
ATOM 894 N N . SER A 1 120 ? -0.465 -9.217 -9.651 1.00 97.69 120 SER A N 1
ATOM 895 C CA . SER A 1 120 ? 0.892 -9.691 -9.959 1.00 97.69 120 SER A CA 1
ATOM 896 C C . SER A 1 120 ? 1.979 -8.980 -9.146 1.00 97.69 120 SER A C 1
ATOM 898 O O . SER A 1 120 ? 2.960 -9.619 -8.761 1.00 97.69 120 SER A O 1
ATOM 900 N N . SER A 1 121 ? 1.812 -7.689 -8.831 1.00 98.31 121 SER A N 1
ATOM 901 C CA . SER A 1 121 ? 2.699 -6.962 -7.910 1.00 98.31 121 SER A CA 1
ATOM 902 C C . SER A 1 121 ? 2.725 -7.622 -6.527 1.00 98.31 121 SER A C 1
ATOM 904 O O . SER A 1 121 ? 3.789 -7.980 -6.018 1.00 98.31 121 SER A O 1
ATOM 906 N N . ALA A 1 122 ? 1.549 -7.853 -5.941 1.00 98.31 122 ALA A N 1
ATOM 907 C CA . ALA A 1 122 ? 1.421 -8.472 -4.627 1.00 98.31 122 ALA A CA 1
ATOM 908 C C . ALA A 1 122 ? 1.906 -9.936 -4.605 1.00 98.31 122 ALA A C 1
ATOM 910 O O . ALA A 1 122 ? 2.607 -10.335 -3.674 1.00 98.31 122 ALA A O 1
ATOM 911 N N . GLU A 1 123 ? 1.607 -10.730 -5.635 1.00 97.38 123 GLU A N 1
ATOM 912 C CA . GLU A 1 123 ? 2.100 -12.110 -5.753 1.00 97.38 123 GLU A CA 1
ATOM 913 C C . GLU A 1 123 ? 3.621 -12.183 -5.891 1.00 97.38 123 GLU A C 1
ATOM 915 O O . GLU A 1 123 ? 4.267 -13.015 -5.251 1.00 97.38 123 GLU A O 1
ATOM 920 N N . THR A 1 124 ? 4.213 -11.294 -6.690 1.00 96.56 124 THR A N 1
ATOM 921 C CA . THR A 1 124 ? 5.672 -11.229 -6.849 1.00 96.56 124 THR A CA 1
ATOM 922 C C . THR A 1 124 ? 6.343 -10.913 -5.511 1.00 96.56 124 THR A C 1
ATOM 924 O O . THR A 1 124 ? 7.369 -11.508 -5.170 1.00 96.56 124 THR A O 1
ATOM 927 N N . TYR A 1 125 ? 5.737 -10.034 -4.712 1.00 97.12 125 TYR A N 1
ATOM 928 C CA . TYR A 1 125 ? 6.207 -9.737 -3.363 1.00 97.12 125 TYR A CA 1
ATOM 929 C C . TYR A 1 125 ? 6.051 -10.924 -2.403 1.00 97.12 125 TYR A C 1
ATOM 931 O O . TYR A 1 125 ? 6.964 -11.223 -1.637 1.00 97.12 125 TYR A O 1
ATOM 939 N N . LEU A 1 126 ? 4.943 -11.664 -2.471 1.00 96.56 126 LEU A N 1
ATOM 940 C CA . LEU A 1 126 ? 4.785 -12.894 -1.694 1.00 96.56 126 LEU A CA 1
ATOM 9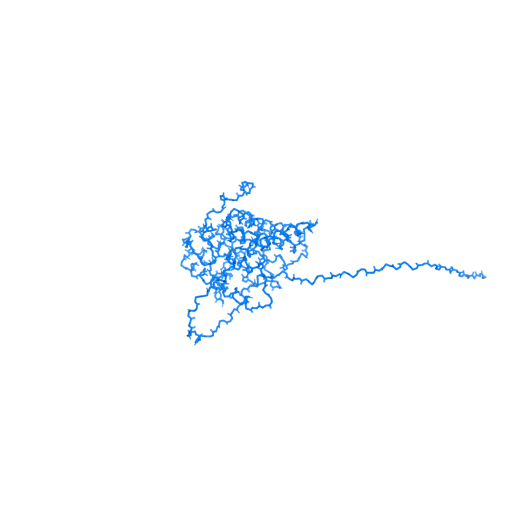41 C C . LEU A 1 126 ? 5.835 -13.948 -2.075 1.00 96.56 126 LEU A C 1
ATOM 943 O O . LEU A 1 126 ? 6.391 -14.612 -1.201 1.00 96.56 126 LEU A O 1
ATOM 947 N N . MET A 1 127 ? 6.143 -14.081 -3.367 1.00 94.31 127 MET A N 1
ATOM 948 C CA . MET A 1 127 ? 7.211 -14.959 -3.840 1.00 94.31 127 MET A CA 1
ATOM 949 C C . MET A 1 127 ? 8.566 -14.544 -3.254 1.00 94.31 127 MET A C 1
ATOM 951 O O . MET A 1 127 ? 9.282 -15.403 -2.752 1.00 94.31 127 MET A O 1
ATOM 955 N N . LEU A 1 128 ? 8.886 -13.245 -3.235 1.00 93.19 128 LEU A N 1
ATOM 956 C CA . LEU A 1 128 ? 10.075 -12.710 -2.558 1.00 93.19 128 LEU A CA 1
ATOM 957 C C . LEU A 1 128 ? 10.140 -13.122 -1.081 1.00 93.19 128 LEU A C 1
ATOM 959 O O . LEU A 1 128 ? 11.193 -13.538 -0.602 1.00 93.19 128 LEU A O 1
ATOM 963 N N . LEU A 1 129 ? 9.033 -12.993 -0.350 1.00 93.12 129 LEU A N 1
ATOM 964 C CA . LEU A 1 129 ? 8.997 -13.343 1.070 1.00 93.12 129 LEU A CA 1
ATOM 965 C C . LEU A 1 129 ? 9.188 -14.853 1.284 1.00 93.12 129 LEU A C 1
ATOM 967 O O . LEU A 1 129 ? 9.856 -15.264 2.230 1.00 93.12 129 LEU A O 1
ATOM 971 N N . ARG A 1 130 ? 8.643 -15.683 0.385 1.00 91.69 130 ARG A N 1
ATOM 972 C CA . ARG A 1 130 ? 8.715 -17.152 0.452 1.00 91.69 130 ARG A CA 1
ATOM 973 C C . ARG A 1 130 ? 10.043 -17.742 -0.022 1.00 91.69 130 ARG A C 1
ATOM 975 O O . ARG A 1 130 ? 10.329 -18.886 0.314 1.00 91.69 130 ARG A O 1
ATOM 982 N N . THR A 1 131 ? 10.852 -17.011 -0.788 1.00 86.00 131 THR A N 1
ATOM 983 C CA . THR A 1 131 ? 12.163 -17.501 -1.256 1.00 86.00 131 THR A CA 1
ATOM 984 C C . THR A 1 131 ? 13.248 -17.434 -0.183 1.00 86.00 131 THR A C 1
ATOM 986 O O . THR A 1 131 ? 14.368 -17.883 -0.419 1.00 86.00 131 THR A O 1
ATOM 989 N N . GLN A 1 132 ? 12.944 -16.882 0.993 1.00 79.00 132 GLN A N 1
ATOM 990 C CA . GLN A 1 132 ? 13.894 -16.772 2.093 1.00 79.00 132 GLN A CA 1
ATOM 991 C C . GLN A 1 132 ? 13.919 -18.052 2.932 1.00 79.00 132 GLN A C 1
ATOM 993 O O . GLN A 1 132 ? 12.906 -18.466 3.495 1.00 79.00 132 GLN A O 1
ATOM 998 N N . GLU A 1 133 ? 15.103 -18.649 3.063 1.00 65.75 133 GLU A N 1
ATOM 999 C CA . GLU A 1 133 ? 15.332 -19.771 3.973 1.00 65.75 133 GLU A CA 1
ATOM 1000 C C . GLU A 1 133 ? 15.218 -19.310 5.440 1.00 65.75 133 GLU A C 1
ATOM 1002 O O . GLU A 1 133 ? 15.861 -18.324 5.830 1.00 65.75 133 GLU A O 1
ATOM 1007 N N . PRO A 1 134 ? 14.454 -20.019 6.291 1.00 60.91 134 PRO A N 1
ATOM 1008 C CA . PRO A 1 134 ? 14.389 -19.724 7.716 1.00 60.91 134 PRO A CA 1
ATOM 1009 C C . PRO A 1 134 ? 15.786 -19.739 8.362 1.00 60.91 134 PRO A C 1
ATOM 1011 O O . PRO A 1 134 ? 16.442 -20.775 8.437 1.00 60.91 134 PRO A O 1
ATOM 1014 N N . GLY A 1 135 ? 16.237 -18.587 8.865 1.00 57.09 135 GLY A N 1
ATOM 1015 C CA . GLY A 1 135 ? 17.516 -18.452 9.575 1.00 57.09 135 GLY A CA 1
ATOM 1016 C C . GLY A 1 135 ? 18.720 -18.060 8.712 1.00 57.09 135 GLY A C 1
ATOM 1017 O O . GLY A 1 135 ? 19.803 -17.876 9.265 1.00 57.09 135 GLY A O 1
ATOM 1018 N N . ALA A 1 136 ? 18.555 -17.878 7.399 1.00 65.31 136 ALA A N 1
ATOM 1019 C CA . ALA A 1 136 ? 19.573 -17.217 6.589 1.00 65.31 136 ALA A CA 1
ATOM 1020 C C . ALA A 1 136 ? 19.644 -15.719 6.942 1.00 65.31 136 ALA A C 1
ATOM 1022 O O . ALA A 1 136 ? 18.615 -15.073 7.158 1.00 65.31 136 ALA A O 1
ATOM 1023 N N . GLU A 1 137 ? 20.850 -15.143 6.956 1.00 64.06 137 GLU A N 1
ATOM 1024 C CA . GLU A 1 137 ? 21.052 -13.687 6.968 1.00 64.06 137 GLU A CA 1
ATOM 1025 C C . GLU A 1 137 ? 20.667 -13.111 5.593 1.00 64.06 137 GLU A C 1
ATOM 1027 O O . GLU A 1 137 ? 21.503 -12.648 4.820 1.00 64.06 137 GLU A O 1
ATOM 1032 N N . GLY A 1 138 ? 19.381 -13.205 5.245 1.00 67.56 138 GLY A N 1
ATOM 1033 C CA . GLY A 1 138 ? 18.826 -12.563 4.062 1.00 67.56 138 GLY A CA 1
ATOM 1034 C C . GLY A 1 138 ? 18.960 -11.037 4.150 1.00 67.56 138 GLY A C 1
ATOM 1035 O O . GLY A 1 138 ? 19.256 -10.487 5.218 1.00 67.56 138 GLY A O 1
ATOM 1036 N N . PRO A 1 139 ? 18.727 -10.310 3.045 1.00 82.69 139 PRO A N 1
ATOM 1037 C CA . PRO A 1 139 ? 18.848 -8.857 3.011 1.00 82.69 139 PRO A CA 1
ATOM 1038 C C . PRO A 1 139 ? 17.731 -8.202 3.841 1.00 82.69 139 PRO A C 1
ATOM 1040 O O . PRO A 1 139 ? 16.706 -7.781 3.307 1.00 82.69 139 PRO A O 1
ATOM 1043 N N . ARG A 1 140 ? 17.929 -8.101 5.166 1.00 86.88 140 ARG A N 1
ATOM 1044 C CA . ARG A 1 140 ? 16.952 -7.582 6.147 1.00 86.88 140 ARG A CA 1
ATOM 1045 C C . ARG A 1 140 ? 16.337 -6.248 5.719 1.00 86.88 140 ARG A C 1
ATOM 1047 O O . ARG A 1 140 ? 15.150 -6.040 5.916 1.00 86.88 140 ARG A O 1
ATOM 1054 N N . SER A 1 141 ? 17.103 -5.371 5.073 1.00 88.06 141 SER A N 1
ATOM 1055 C CA . SER A 1 141 ? 16.613 -4.080 4.573 1.00 88.06 141 SER A CA 1
ATOM 1056 C C . SER A 1 141 ? 15.572 -4.183 3.448 1.00 88.06 141 SER A C 1
ATOM 1058 O O . SER A 1 141 ? 14.736 -3.288 3.331 1.00 88.06 141 SER A O 1
ATOM 1060 N N . LEU A 1 142 ? 15.605 -5.247 2.637 1.00 89.25 142 LEU A N 1
ATOM 1061 C CA . LEU A 1 142 ? 14.627 -5.527 1.576 1.00 89.25 142 LEU A CA 1
ATOM 1062 C C . LEU A 1 142 ? 13.391 -6.260 2.109 1.00 89.25 142 LEU A C 1
ATOM 1064 O O . LEU A 1 142 ? 12.309 -6.133 1.543 1.00 89.25 142 LEU A O 1
ATOM 1068 N N . LEU A 1 143 ? 13.560 -7.012 3.198 1.00 90.81 143 LEU A N 1
ATOM 1069 C CA . LEU A 1 143 ? 12.514 -7.828 3.820 1.00 90.81 143 LEU A CA 1
ATOM 1070 C C . LEU A 1 143 ? 11.802 -7.123 4.979 1.00 90.81 143 LEU A C 1
ATOM 1072 O O . LEU A 1 143 ? 10.801 -7.635 5.474 1.00 90.81 143 LEU A O 1
ATOM 1076 N N . ALA A 1 144 ? 12.327 -5.981 5.431 1.00 93.44 144 ALA A N 1
ATOM 1077 C CA . ALA A 1 144 ? 11.744 -5.174 6.494 1.00 93.44 144 ALA A CA 1
ATOM 1078 C C . ALA A 1 144 ? 10.259 -4.916 6.218 1.00 93.44 144 ALA A C 1
ATOM 1080 O O . ALA A 1 144 ? 9.854 -4.708 5.071 1.00 93.44 144 ALA A O 1
ATOM 1081 N N . ARG A 1 145 ? 9.428 -4.918 7.261 1.00 95.44 145 ARG A N 1
ATOM 1082 C CA . ARG A 1 145 ? 7.970 -4.882 7.080 1.00 95.44 145 ARG A CA 1
ATOM 1083 C C . ARG A 1 145 ? 7.492 -3.555 6.478 1.00 95.44 145 ARG A C 1
ATOM 1085 O O . ARG A 1 145 ? 6.546 -3.532 5.700 1.00 95.44 145 ARG A O 1
ATOM 1092 N N . SER A 1 146 ? 8.221 -2.474 6.719 1.00 94.56 146 SER A N 1
ATOM 1093 C CA . SER A 1 146 ? 8.082 -1.172 6.051 1.00 94.56 146 SER A CA 1
ATOM 1094 C C . SER A 1 146 ? 8.300 -1.199 4.531 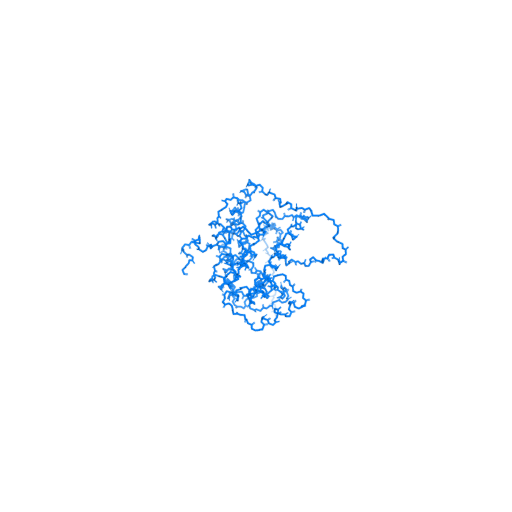1.00 94.56 146 SER A C 1
ATOM 1096 O O . SER A 1 146 ? 7.884 -0.269 3.841 1.00 94.56 146 SER A O 1
ATOM 1098 N N . ARG A 1 147 ? 8.909 -2.259 3.979 1.00 93.62 147 ARG A N 1
ATOM 1099 C CA . ARG A 1 147 ? 9.005 -2.510 2.528 1.00 93.62 147 ARG A CA 1
ATOM 1100 C C . ARG A 1 147 ? 7.781 -3.220 1.959 1.00 93.62 147 ARG A C 1
ATOM 1102 O O . ARG A 1 147 ? 7.726 -3.434 0.752 1.00 93.62 147 ARG A O 1
ATOM 1109 N N . GLY A 1 148 ? 6.782 -3.515 2.790 1.00 94.06 148 GLY A N 1
ATOM 1110 C CA . GLY A 1 148 ? 5.522 -4.166 2.435 1.00 94.06 148 GLY A CA 1
ATOM 1111 C C . GLY A 1 148 ? 4.601 -3.348 1.543 1.00 94.06 148 GLY A C 1
ATOM 1112 O O . GLY A 1 148 ? 3.401 -3.564 1.553 1.00 94.06 148 GLY A O 1
ATOM 1113 N N . VAL A 1 149 ? 5.115 -2.402 0.766 1.00 96.06 149 VAL A N 1
ATOM 1114 C CA . VAL A 1 149 ? 4.328 -1.564 -0.132 1.00 96.06 149 VAL A CA 1
ATOM 1115 C C . VAL A 1 149 ? 3.424 -2.395 -1.064 1.00 96.06 149 VAL A C 1
ATOM 1117 O O . VAL A 1 149 ? 2.263 -2.007 -1.195 1.00 96.06 149 VAL A O 1
ATOM 1120 N N . PRO A 1 150 ? 3.844 -3.546 -1.634 1.00 98.06 150 PRO A N 1
ATOM 1121 C CA . PRO A 1 150 ? 2.954 -4.413 -2.418 1.00 98.06 150 PRO A CA 1
ATOM 1122 C C . PRO A 1 150 ? 1.789 -5.048 -1.636 1.00 98.06 150 PRO A C 1
ATOM 1124 O O . PRO A 1 150 ? 0.784 -5.416 -2.237 1.00 98.06 150 PRO A O 1
ATOM 1127 N N . LEU A 1 151 ? 1.841 -5.108 -0.297 1.00 98.56 151 LEU A N 1
ATOM 1128 C CA . LEU A 1 151 ? 0.671 -5.462 0.524 1.00 98.56 151 LEU A CA 1
ATOM 1129 C C . LEU A 1 151 ? -0.497 -4.502 0.255 1.00 98.56 151 LEU A C 1
ATOM 1131 O O . LEU A 1 151 ? -1.651 -4.924 0.210 1.00 98.56 151 LEU A O 1
ATOM 1135 N N . LEU A 1 152 ? -0.205 -3.214 0.042 1.00 98.69 152 LEU A N 1
ATOM 1136 C CA . LEU A 1 152 ? -1.222 -2.210 -0.277 1.00 98.69 152 LEU A CA 1
ATOM 1137 C C . LEU A 1 152 ? -1.917 -2.504 -1.611 1.00 98.69 152 LEU A C 1
ATOM 1139 O O . LEU A 1 152 ? -3.083 -2.150 -1.753 1.00 98.69 152 LEU A O 1
ATOM 1143 N N . ASP A 1 153 ? -1.255 -3.185 -2.553 1.00 98.62 153 ASP A N 1
ATOM 1144 C CA . ASP A 1 153 ? -1.886 -3.597 -3.811 1.00 98.62 153 ASP A CA 1
ATOM 1145 C C . ASP A 1 153 ? -2.959 -4.654 -3.546 1.00 98.62 153 ASP A C 1
ATOM 1147 O O . ASP A 1 153 ? -4.110 -4.476 -3.944 1.00 98.62 153 ASP A O 1
ATOM 1151 N N . ALA A 1 154 ? -2.624 -5.700 -2.780 1.00 98.44 154 ALA A N 1
ATOM 1152 C CA . ALA A 1 154 ? -3.588 -6.724 -2.377 1.00 98.44 154 ALA A CA 1
ATOM 1153 C C . ALA A 1 154 ? -4.772 -6.116 -1.603 1.00 98.44 154 ALA A C 1
ATOM 1155 O O . ALA A 1 154 ? -5.934 -6.416 -1.886 1.00 98.44 154 ALA A O 1
ATOM 1156 N N . LEU A 1 155 ? -4.491 -5.205 -0.665 1.00 98.44 155 LEU A N 1
ATOM 1157 C CA . LEU A 1 155 ? -5.516 -4.518 0.125 1.00 98.44 155 LEU A CA 1
ATOM 1158 C C . LEU A 1 155 ? -6.401 -3.593 -0.727 1.00 98.44 155 LEU A C 1
ATOM 1160 O O . LEU A 1 155 ? -7.616 -3.568 -0.540 1.00 98.44 155 LEU A O 1
ATOM 1164 N N . CYS A 1 156 ? -5.826 -2.863 -1.688 1.00 98.12 156 CYS A N 1
ATOM 1165 C CA . CYS A 1 156 ? -6.565 -2.012 -2.626 1.00 98.12 156 CYS A CA 1
ATOM 1166 C C . CYS A 1 156 ? -7.570 -2.830 -3.454 1.00 98.12 156 CYS A C 1
ATOM 1168 O O . CYS A 1 156 ? -8.732 -2.431 -3.622 1.00 98.12 156 CYS A O 1
ATOM 1170 N N . LEU A 1 157 ? -7.141 -4.007 -3.918 1.00 97.62 157 LEU A N 1
ATOM 1171 C CA . LEU A 1 157 ? -7.970 -4.946 -4.674 1.00 97.62 157 LEU A CA 1
ATOM 1172 C C . LEU A 1 157 ? -9.047 -5.633 -3.828 1.00 97.62 157 LEU A C 1
ATOM 1174 O O . LEU A 1 157 ? -10.033 -6.120 -4.378 1.00 97.62 157 LEU A O 1
ATOM 1178 N N . GLY A 1 158 ? -8.882 -5.666 -2.504 1.00 96.69 158 GLY A N 1
ATOM 1179 C CA . GLY A 1 158 ? -9.692 -6.509 -1.628 1.00 96.69 158 GLY A CA 1
ATOM 1180 C C . GLY A 1 158 ? -9.338 -7.997 -1.732 1.00 96.69 158 GLY A C 1
ATOM 1181 O O . GLY A 1 158 ? -10.168 -8.845 -1.413 1.00 96.69 158 GLY A O 1
ATOM 1182 N N . ALA A 1 159 ? -8.122 -8.323 -2.178 1.00 96.81 159 ALA A N 1
ATOM 1183 C CA . ALA A 1 159 ? -7.595 -9.684 -2.235 1.00 96.81 159 ALA A CA 1
ATOM 1184 C C . ALA A 1 159 ? -7.143 -10.128 -0.831 1.00 96.81 159 ALA A C 1
ATOM 1186 O O . ALA A 1 159 ? -5.952 -10.189 -0.522 1.00 96.81 159 ALA A O 1
ATOM 1187 N N . TRP A 1 160 ? -8.114 -10.373 0.052 1.00 96.75 160 TRP A N 1
ATOM 1188 C CA . TRP A 1 160 ? -7.879 -10.568 1.486 1.00 96.75 160 TRP A CA 1
ATOM 1189 C C . TRP A 1 160 ? -7.010 -11.769 1.819 1.00 96.75 160 TRP A C 1
ATOM 1191 O O . TRP A 1 160 ? -6.157 -11.666 2.695 1.00 96.75 160 TRP A O 1
ATOM 1201 N N . ASP A 1 161 ? -7.191 -12.881 1.113 1.00 96.50 161 ASP A N 1
ATOM 1202 C CA . ASP A 1 161 ? -6.398 -14.085 1.351 1.00 96.50 161 ASP A CA 1
ATOM 1203 C C . ASP A 1 161 ? -4.935 -13.863 0.959 1.00 96.50 161 ASP A C 1
ATOM 1205 O O . ASP A 1 161 ? -4.044 -14.148 1.755 1.00 96.50 161 ASP A O 1
ATOM 1209 N N . LEU A 1 162 ? -4.680 -13.203 -0.178 1.00 97.19 162 LEU A N 1
ATOM 1210 C CA . LEU A 1 162 ? -3.329 -12.797 -0.570 1.00 97.19 162 LEU A CA 1
ATOM 1211 C C . LEU A 1 162 ? -2.701 -11.827 0.446 1.00 97.19 162 LEU A C 1
ATOM 1213 O O . LEU A 1 162 ? -1.528 -11.960 0.790 1.00 97.19 162 LEU A O 1
ATOM 1217 N N . ALA A 1 163 ? -3.470 -10.868 0.968 1.00 98.25 163 ALA A N 1
ATOM 1218 C CA . ALA A 1 163 ? -2.979 -9.950 1.994 1.00 98.25 163 ALA A CA 1
ATOM 1219 C C . ALA A 1 163 ? -2.601 -10.676 3.302 1.00 98.25 163 ALA A C 1
ATOM 1221 O O . ALA A 1 163 ? -1.591 -10.329 3.916 1.00 98.25 163 ALA A O 1
ATOM 1222 N N . ARG A 1 164 ? -3.368 -11.700 3.712 1.00 97.81 164 ARG A N 1
ATOM 1223 C CA . ARG A 1 164 ? -3.036 -12.553 4.869 1.00 97.81 164 ARG A CA 1
ATOM 1224 C C . ARG A 1 164 ? -1.805 -13.420 4.612 1.00 97.81 164 ARG A C 1
ATOM 1226 O O . ARG A 1 164 ? -0.964 -13.549 5.497 1.00 97.81 164 ARG A O 1
ATOM 1233 N N . ASP A 1 165 ? -1.678 -13.975 3.411 1.00 97.56 165 ASP A N 1
ATOM 1234 C CA . ASP A 1 165 ? -0.508 -14.757 3.008 1.00 97.56 165 ASP A CA 1
ATOM 1235 C C . ASP A 1 165 ? 0.775 -13.918 3.049 1.00 97.56 165 ASP A C 1
ATOM 1237 O O . ASP A 1 165 ? 1.801 -14.379 3.552 1.00 97.56 165 ASP A O 1
ATOM 1241 N N . ILE A 1 166 ? 0.710 -12.673 2.559 1.00 97.69 166 ILE A N 1
ATOM 1242 C CA . ILE A 1 166 ? 1.811 -11.708 2.660 1.00 97.69 166 ILE A CA 1
ATOM 1243 C C . ILE A 1 166 ? 2.121 -11.425 4.129 1.00 97.69 166 ILE A C 1
ATOM 1245 O O . ILE A 1 166 ? 3.272 -11.561 4.536 1.00 97.69 166 ILE A O 1
ATOM 1249 N N . ASP A 1 167 ? 1.117 -11.092 4.943 1.00 96.88 167 ASP A N 1
ATOM 1250 C CA . ASP A 1 167 ? 1.311 -10.799 6.367 1.00 96.88 167 ASP A CA 1
ATOM 1251 C C . ASP A 1 167 ? 2.004 -11.940 7.123 1.00 96.88 167 ASP A C 1
ATOM 1253 O O . ASP A 1 167 ? 2.954 -11.698 7.870 1.00 96.88 167 ASP A O 1
ATOM 1257 N N . GLY A 1 168 ? 1.571 -13.181 6.883 1.00 95.88 168 GLY A N 1
ATOM 1258 C CA . GLY A 1 168 ? 2.146 -14.373 7.503 1.00 95.88 168 GLY A CA 1
ATOM 1259 C C . GLY A 1 168 ? 3.587 -14.663 7.073 1.00 95.88 168 GLY A C 1
ATOM 1260 O O . GLY A 1 168 ? 4.323 -15.306 7.821 1.00 95.88 168 GLY A O 1
ATOM 1261 N N . ALA A 1 169 ? 4.001 -14.185 5.897 1.00 95.06 169 ALA A N 1
ATOM 1262 C CA . ALA A 1 169 ? 5.364 -14.326 5.390 1.00 95.06 169 ALA A CA 1
ATOM 1263 C C . ALA A 1 169 ? 6.277 -13.137 5.758 1.00 95.06 169 ALA A C 1
ATOM 1265 O O . ALA A 1 169 ? 7.501 -13.253 5.694 1.00 95.06 169 ALA A O 1
ATOM 1266 N N . MET A 1 170 ? 5.712 -11.992 6.154 1.00 94.62 170 MET A N 1
ATOM 1267 C CA . MET A 1 170 ? 6.477 -10.814 6.566 1.00 94.62 170 MET A CA 1
ATOM 1268 C C . MET A 1 170 ? 7.079 -10.976 7.975 1.00 94.62 170 MET A C 1
ATOM 1270 O O . MET A 1 170 ? 6.460 -11.584 8.852 1.00 94.62 170 MET A O 1
ATOM 1274 N N . PRO A 1 171 ? 8.241 -10.355 8.267 1.00 92.44 171 PRO A N 1
ATOM 1275 C CA . PRO A 1 171 ? 8.835 -10.399 9.600 1.00 92.44 171 PRO A CA 1
ATOM 1276 C C . PRO A 1 171 ? 7.880 -9.908 10.698 1.00 92.44 171 PRO A C 1
ATOM 1278 O O . PRO A 1 171 ? 7.239 -8.859 10.580 1.00 92.44 171 PRO A O 1
ATOM 1281 N N . ALA A 1 172 ? 7.818 -10.662 11.799 1.00 92.75 172 ALA A N 1
ATOM 1282 C CA . ALA A 1 172 ? 7.027 -10.318 12.985 1.00 92.75 172 ALA A CA 1
ATOM 1283 C C . ALA A 1 172 ? 7.783 -9.422 13.986 1.00 92.75 172 ALA A C 1
ATOM 1285 O O . ALA A 1 172 ? 7.181 -8.885 14.920 1.00 92.75 172 ALA A O 1
ATOM 1286 N N . THR A 1 173 ? 9.097 -9.271 13.803 1.00 92.56 173 THR A N 1
ATOM 1287 C CA . THR A 1 173 ? 9.991 -8.533 14.700 1.00 92.56 173 THR A CA 1
ATOM 1288 C C . THR A 1 173 ? 10.386 -7.210 14.068 1.00 92.56 173 THR A C 1
ATOM 1290 O O . THR A 1 173 ? 10.820 -7.186 12.920 1.00 92.56 173 THR A O 1
ATOM 1293 N N . TRP A 1 174 ? 10.287 -6.131 14.842 1.00 95.06 174 TRP A N 1
ATOM 1294 C CA . TRP A 1 174 ? 10.797 -4.827 14.438 1.00 95.06 174 TRP A CA 1
ATOM 1295 C C . TRP A 1 174 ? 12.326 -4.824 14.435 1.00 95.06 174 TRP A C 1
ATOM 1297 O O . TRP A 1 174 ? 12.966 -5.218 15.414 1.00 95.06 174 TRP A O 1
ATOM 1307 N N . TRP A 1 175 ? 12.908 -4.361 13.336 1.00 94.69 175 TRP A N 1
ATOM 1308 C CA . TRP A 1 175 ? 14.345 -4.230 13.162 1.00 94.69 175 TRP A CA 1
ATOM 1309 C C . TRP A 1 175 ? 14.753 -2.753 13.194 1.00 94.69 175 TRP A C 1
ATOM 1311 O O . TRP A 1 175 ? 14.798 -2.083 12.165 1.00 94.69 175 TRP A O 1
ATOM 1321 N N . SER A 1 176 ? 15.066 -2.242 14.387 1.00 95.25 176 SER A N 1
ATOM 1322 C CA . SER A 1 176 ? 15.358 -0.817 14.618 1.00 95.25 176 SER A CA 1
ATOM 1323 C C . SER A 1 176 ? 16.568 -0.273 13.849 1.00 95.25 176 SER A C 1
ATOM 1325 O O . SER A 1 176 ? 16.757 0.933 13.770 1.00 95.25 176 SER A O 1
ATOM 1327 N N . ASP A 1 177 ? 17.424 -1.153 13.330 1.00 94.25 177 ASP A N 1
ATOM 1328 C CA . ASP A 1 177 ? 18.582 -0.820 12.503 1.00 94.25 177 ASP A CA 1
ATOM 1329 C C . ASP A 1 177 ? 18.247 -0.641 11.012 1.00 94.25 177 ASP A C 1
ATOM 1331 O O . ASP A 1 177 ? 19.078 -0.121 10.269 1.00 94.25 177 ASP A O 1
ATOM 1335 N N . VAL A 1 178 ? 17.057 -1.059 10.560 1.00 93.75 178 VAL A N 1
ATOM 1336 C CA . VAL A 1 178 ? 16.666 -1.003 9.136 1.00 93.75 178 VAL A CA 1
ATOM 1337 C C . VAL A 1 178 ? 15.344 -0.286 8.874 1.00 93.75 178 VAL A C 1
ATOM 1339 O O . VAL A 1 178 ? 15.106 0.117 7.735 1.00 93.75 178 VAL A O 1
ATOM 1342 N N . GLU A 1 179 ? 14.478 -0.137 9.877 1.00 95.38 179 GLU A N 1
ATOM 1343 C CA . GLU A 1 179 ? 13.183 0.519 9.713 1.00 95.38 179 GLU A CA 1
ATOM 1344 C C . GLU A 1 179 ? 12.709 1.265 10.961 1.00 95.38 179 GLU A C 1
ATOM 1346 O O . GLU A 1 179 ? 12.997 0.881 12.095 1.00 95.38 179 GLU A O 1
ATOM 1351 N N . GLU A 1 180 ? 11.917 2.312 10.735 1.00 95.38 180 GLU A N 1
ATOM 1352 C CA . GLU A 1 180 ? 11.256 3.074 11.793 1.00 95.38 180 GLU A CA 1
ATOM 1353 C C . GLU A 1 180 ? 10.143 2.251 12.456 1.00 95.38 180 GLU A C 1
ATOM 1355 O O . GLU A 1 180 ? 9.394 1.540 11.776 1.00 95.38 180 GLU A O 1
ATOM 1360 N N . GLU A 1 181 ? 9.988 2.385 13.779 1.00 95.75 181 GLU A N 1
ATOM 1361 C CA . GLU A 1 181 ? 8.974 1.636 14.542 1.00 95.75 181 GLU A CA 1
ATOM 1362 C C . GLU A 1 181 ? 7.554 1.926 14.041 1.00 95.75 181 GLU A C 1
ATOM 1364 O O . GLU A 1 181 ? 6.722 1.023 13.947 1.00 95.75 181 GLU A O 1
ATOM 1369 N N . GLU A 1 182 ? 7.288 3.178 13.667 1.00 96.00 182 GLU A N 1
ATOM 1370 C CA . GLU A 1 182 ? 6.001 3.603 13.127 1.00 96.00 182 GLU A CA 1
ATOM 1371 C C . GLU A 1 182 ? 5.655 2.871 11.828 1.00 96.00 182 GLU A C 1
ATOM 1373 O O . GLU A 1 182 ? 4.552 2.343 11.688 1.00 96.00 182 GLU A O 1
ATOM 1378 N N . ALA A 1 183 ? 6.599 2.809 10.885 1.00 96.44 183 ALA A N 1
ATOM 1379 C CA . ALA A 1 183 ? 6.387 2.157 9.599 1.00 96.44 183 ALA A CA 1
ATOM 1380 C C . ALA A 1 183 ? 6.205 0.646 9.780 1.00 96.44 183 ALA A C 1
ATOM 1382 O O . ALA A 1 183 ? 5.293 0.061 9.194 1.00 96.44 183 ALA A O 1
ATOM 1383 N N . PHE A 1 184 ? 7.018 0.030 10.644 1.00 97.44 184 PHE A N 1
ATOM 1384 C CA . PHE A 1 184 ? 6.849 -1.367 11.030 1.00 97.44 184 PHE A CA 1
ATOM 1385 C C . PHE A 1 184 ? 5.439 -1.625 11.581 1.00 97.44 184 PHE A C 1
ATOM 1387 O O . PHE A 1 184 ? 4.741 -2.523 11.104 1.00 97.44 184 PHE A O 1
ATOM 1394 N N . LEU A 1 185 ? 5.002 -0.826 12.562 1.00 97.56 185 LEU A N 1
ATOM 1395 C CA . LEU A 1 185 ? 3.705 -1.004 13.207 1.00 97.56 185 LEU A CA 1
ATOM 1396 C C . LEU A 1 185 ? 2.552 -0.752 12.233 1.00 97.56 185 LEU A C 1
ATOM 1398 O O . LEU A 1 185 ? 1.587 -1.511 12.232 1.00 97.56 185 LEU A O 1
ATOM 1402 N N . TYR A 1 186 ? 2.659 0.266 11.380 1.00 98.06 186 TYR A N 1
ATOM 1403 C CA . TYR A 1 186 ? 1.656 0.575 10.367 1.00 98.06 186 TYR A CA 1
ATOM 1404 C C . TYR A 1 186 ? 1.394 -0.631 9.460 1.00 98.06 186 TYR A C 1
ATOM 1406 O O . TYR A 1 186 ? 0.274 -1.139 9.415 1.00 98.06 186 TYR A O 1
ATOM 1414 N N . PHE A 1 187 ? 2.440 -1.168 8.826 1.00 98.06 187 PHE A N 1
ATOM 1415 C CA . PHE A 1 187 ? 2.320 -2.348 7.965 1.00 98.06 187 PHE A CA 1
ATOM 1416 C C . PHE A 1 187 ? 1.964 -3.628 8.733 1.00 98.06 187 PHE A C 1
ATOM 1418 O O . PHE A 1 187 ? 1.476 -4.583 8.132 1.00 98.06 187 PHE A O 1
ATOM 1425 N N . LYS A 1 188 ? 2.180 -3.677 10.053 1.00 97.44 188 LYS A N 1
ATOM 1426 C CA . LYS A 1 188 ? 1.712 -4.777 10.909 1.00 97.44 188 LYS A CA 1
ATOM 1427 C C . LYS A 1 188 ? 0.211 -4.713 11.176 1.00 97.44 188 LYS A C 1
ATOM 1429 O O . LYS A 1 188 ? -0.452 -5.742 11.231 1.00 97.44 188 LYS A O 1
ATOM 1434 N N . LEU A 1 189 ? -0.334 -3.512 11.337 1.00 98.06 189 LEU A N 1
ATOM 1435 C CA . LEU A 1 189 ? -1.737 -3.327 11.685 1.00 98.06 189 LEU A CA 1
ATOM 1436 C C . LEU A 1 189 ? -2.679 -3.451 10.483 1.00 98.06 189 LEU A C 1
ATOM 1438 O O . LEU A 1 189 ? -3.820 -3.859 10.679 1.00 98.06 189 LEU A O 1
ATOM 1442 N N . LEU A 1 190 ? -2.240 -3.144 9.255 1.00 98.25 190 LEU A N 1
ATOM 1443 C CA . LEU A 1 190 ? -3.128 -3.185 8.082 1.00 98.25 190 LEU A CA 1
ATOM 1444 C C . LEU A 1 190 ? -3.812 -4.554 7.871 1.00 98.25 190 LEU A C 1
ATOM 1446 O O . LEU A 1 190 ? -5.038 -4.568 7.749 1.00 98.25 190 LEU A O 1
ATOM 1450 N N . PRO A 1 191 ? -3.111 -5.707 7.887 1.00 97.25 191 PRO A N 1
ATOM 1451 C CA . PRO A 1 191 ? -3.763 -7.014 7.762 1.00 97.25 191 PRO A CA 1
ATOM 1452 C C . PRO A 1 191 ? -4.634 -7.361 8.973 1.00 97.25 191 PRO A C 1
ATOM 1454 O O . PRO A 1 191 ? -5.700 -7.953 8.820 1.00 97.25 191 PRO A O 1
ATOM 1457 N N . ALA A 1 192 ? -4.242 -6.926 10.176 1.00 96.00 192 ALA A N 1
ATOM 1458 C CA . ALA A 1 192 ? -5.022 -7.128 11.397 1.00 96.00 192 ALA A CA 1
ATOM 1459 C C . ALA A 1 192 ? -6.409 -6.456 11.333 1.00 96.00 192 ALA A C 1
ATOM 1461 O O . ALA A 1 192 ? -7.363 -6.922 11.970 1.00 96.00 192 ALA A O 1
ATOM 1462 N N . LEU A 1 193 ? -6.552 -5.394 10.527 1.00 97.19 193 LEU A N 1
ATOM 1463 C CA . LEU A 1 193 ? -7.840 -4.759 10.250 1.00 97.19 193 LEU A CA 1
ATOM 1464 C C . LEU A 1 193 ? -8.787 -5.654 9.449 1.00 97.19 193 LEU A C 1
ATOM 1466 O O . LEU A 1 193 ? -9.989 -5.487 9.599 1.00 97.19 193 LEU A O 1
ATOM 1470 N N . ILE A 1 194 ? -8.307 -6.614 8.654 1.00 97.25 194 ILE A N 1
ATOM 1471 C CA . ILE A 1 194 ? -9.181 -7.503 7.867 1.00 97.25 194 ILE A CA 1
ATOM 1472 C C . ILE A 1 194 ? -10.102 -8.292 8.806 1.00 97.25 194 ILE A C 1
ATOM 1474 O O . ILE A 1 194 ? -11.325 -8.284 8.655 1.00 97.25 194 ILE A O 1
ATOM 1478 N N . ASP A 1 195 ? -9.517 -8.903 9.834 1.00 92.31 195 ASP A N 1
ATOM 1479 C CA . ASP A 1 195 ? -10.248 -9.735 10.793 1.00 92.31 195 ASP A CA 1
ATOM 1480 C C . ASP A 1 195 ? -10.713 -8.943 12.030 1.00 92.31 195 ASP A C 1
ATOM 1482 O O . ASP A 1 195 ? -11.474 -9.449 12.859 1.00 92.31 195 ASP A O 1
ATOM 1486 N N . GLY A 1 196 ? -10.269 -7.688 12.170 1.00 90.12 196 GLY A N 1
ATOM 1487 C CA . GLY A 1 196 ? -10.531 -6.841 13.337 1.00 90.12 196 GLY A CA 1
ATOM 1488 C C . GLY A 1 196 ? -9.886 -7.356 14.621 1.00 90.12 196 GLY A C 1
ATOM 1489 O O . GLY A 1 196 ? -10.415 -7.119 15.707 1.00 90.12 196 GLY A O 1
ATOM 1490 N N . LYS A 1 197 ? -8.784 -8.101 14.500 1.00 89.88 197 LYS A N 1
ATOM 1491 C CA . LYS A 1 197 ? -8.067 -8.720 15.617 1.00 89.88 197 LYS A CA 1
ATOM 1492 C C . LYS A 1 197 ? -6.692 -8.085 15.732 1.00 89.88 197 LYS A C 1
ATOM 1494 O O . LYS A 1 197 ? -5.767 -8.488 15.040 1.00 89.88 197 LYS A O 1
ATOM 1499 N N . VAL A 1 198 ? -6.564 -7.107 16.621 1.00 94.12 198 VAL A N 1
ATOM 1500 C CA . VAL A 1 198 ? -5.276 -6.476 16.929 1.00 94.12 198 VAL A CA 1
ATOM 1501 C C . VAL A 1 198 ? -4.712 -7.050 18.219 1.00 94.12 198 VAL A C 1
ATOM 1503 O O . VAL A 1 198 ? -5.428 -7.180 19.214 1.00 94.12 198 VAL A O 1
ATOM 1506 N N . ASP A 1 199 ? -3.421 -7.376 18.204 1.00 95.06 199 ASP A N 1
ATOM 1507 C CA . ASP A 1 199 ? -2.695 -7.780 19.403 1.00 95.06 199 ASP A CA 1
ATOM 1508 C C . ASP A 1 199 ? -2.709 -6.649 20.459 1.00 95.06 199 ASP A C 1
ATOM 1510 O O . ASP A 1 199 ? -2.408 -5.496 20.135 1.00 95.06 199 ASP A O 1
ATOM 1514 N N . PRO A 1 200 ? -3.018 -6.929 21.740 1.00 95.19 200 PRO A N 1
ATOM 1515 C CA . PRO A 1 200 ? -3.040 -5.900 22.783 1.00 95.19 200 PRO A CA 1
ATOM 1516 C C . PRO A 1 200 ? -1.700 -5.177 22.996 1.00 95.19 200 PRO A C 1
ATOM 1518 O O . PRO A 1 200 ? -1.669 -4.049 23.494 1.00 95.19 200 PRO A O 1
ATOM 1521 N N . GLY A 1 201 ? -0.573 -5.819 22.684 1.00 96.62 201 GLY A N 1
ATOM 1522 C CA . GLY A 1 201 ? 0.741 -5.184 22.663 1.00 96.62 201 GLY A CA 1
ATOM 1523 C C . GLY A 1 201 ? 0.839 -4.142 21.555 1.00 96.62 201 GLY A C 1
ATOM 1524 O O . GLY A 1 201 ? 1.177 -2.994 21.839 1.00 96.62 201 GLY A O 1
ATOM 1525 N N . ASP A 1 202 ? 0.470 -4.509 20.331 1.00 96.56 202 ASP A N 1
ATOM 1526 C CA . ASP A 1 202 ? 0.462 -3.594 19.184 1.00 96.56 202 ASP A CA 1
ATOM 1527 C C . ASP A 1 202 ? -0.534 -2.436 19.367 1.00 96.56 202 ASP A C 1
ATOM 1529 O O . ASP A 1 202 ? -0.201 -1.292 19.065 1.00 96.56 202 ASP A O 1
ATOM 1533 N N . ALA A 1 203 ? -1.710 -2.681 19.956 1.00 96.25 203 ALA A N 1
ATOM 1534 C CA . ALA A 1 203 ? -2.676 -1.626 20.281 1.00 96.25 203 ALA A CA 1
ATOM 1535 C C . ALA A 1 203 ? -2.121 -0.604 21.292 1.00 96.25 203 ALA A C 1
ATOM 1537 O O . ALA A 1 203 ? -2.328 0.601 21.147 1.00 96.25 203 ALA A O 1
ATOM 1538 N N . ARG A 1 204 ? -1.379 -1.065 22.311 1.00 96.94 204 ARG A N 1
ATOM 1539 C CA . ARG A 1 204 ? -0.706 -0.167 23.266 1.00 96.94 204 ARG A CA 1
ATOM 1540 C C . ARG A 1 204 ? 0.413 0.632 22.607 1.00 96.94 204 ARG A C 1
ATOM 1542 O O . ARG A 1 204 ? 0.554 1.814 22.903 1.00 96.94 204 ARG A O 1
ATOM 1549 N N . LYS A 1 205 ? 1.181 0.010 21.708 1.00 96.56 205 LYS A N 1
ATOM 1550 C CA . LYS A 1 205 ? 2.213 0.708 20.926 1.00 96.56 205 LYS A CA 1
ATOM 1551 C C . LYS A 1 205 ? 1.609 1.772 20.016 1.00 96.56 205 LYS A C 1
ATOM 1553 O O . LYS A 1 205 ? 2.121 2.884 19.976 1.00 96.56 205 LYS A O 1
ATOM 1558 N N . LEU A 1 206 ? 0.494 1.460 19.352 1.00 97.38 206 LEU A N 1
ATOM 1559 C CA . LEU A 1 206 ? -0.247 2.418 18.534 1.00 97.38 206 LEU A CA 1
ATOM 1560 C C . LEU A 1 206 ? -0.655 3.638 19.363 1.00 97.38 206 LEU A C 1
ATOM 1562 O O . LEU A 1 206 ? -0.374 4.763 18.964 1.00 97.38 206 LEU A O 1
ATOM 1566 N N . ALA A 1 207 ? -1.258 3.419 20.536 1.00 97.12 207 ALA A N 1
ATOM 1567 C CA . ALA A 1 207 ? -1.643 4.505 21.434 1.00 97.12 207 ALA A CA 1
ATOM 1568 C C . ALA A 1 207 ? -0.439 5.373 21.845 1.00 97.12 207 ALA A C 1
ATOM 1570 O O . ALA A 1 207 ? -0.513 6.595 21.753 1.00 97.12 207 ALA A O 1
ATOM 1571 N N . ALA A 1 208 ? 0.687 4.754 22.215 1.00 97.06 208 ALA A N 1
ATOM 1572 C CA . ALA A 1 208 ? 1.898 5.478 22.600 1.00 97.06 208 ALA A CA 1
ATOM 1573 C C . ALA A 1 208 ? 2.478 6.328 21.450 1.00 97.06 208 ALA A C 1
ATOM 1575 O O . ALA A 1 208 ? 2.849 7.482 21.658 1.00 97.06 208 ALA A O 1
ATOM 1576 N N . LEU A 1 209 ? 2.524 5.792 20.224 1.00 96.31 209 LEU A N 1
ATOM 1577 C CA . LEU A 1 209 ? 3.008 6.531 19.051 1.00 96.31 209 LEU A CA 1
ATOM 1578 C C . LEU A 1 209 ? 2.068 7.679 18.653 1.00 96.31 209 LEU A C 1
ATOM 1580 O O . LEU A 1 209 ? 2.531 8.739 18.227 1.00 96.31 209 LEU A O 1
ATOM 1584 N N . LEU A 1 210 ? 0.756 7.491 18.821 1.00 96.69 210 LEU A N 1
ATOM 1585 C CA . LEU A 1 210 ? -0.242 8.538 18.597 1.00 96.69 210 LEU A CA 1
ATOM 1586 C C . LEU A 1 210 ? -0.119 9.697 19.591 1.00 96.69 210 LEU A C 1
ATOM 1588 O O . LEU A 1 210 ? -0.328 10.842 19.195 1.00 96.69 210 LEU A O 1
ATOM 1592 N N . GLU A 1 211 ? 0.219 9.414 20.851 1.00 94.94 211 GLU A N 1
ATOM 1593 C CA . GLU A 1 211 ? 0.456 10.439 21.875 1.00 94.94 211 GLU A CA 1
ATOM 1594 C C . GLU A 1 211 ? 1.752 11.223 21.635 1.00 94.94 211 GLU A C 1
ATOM 1596 O O . GLU A 1 211 ? 1.790 12.428 21.878 1.00 94.94 211 GLU A O 1
ATOM 1601 N N . ALA A 1 212 ? 2.809 10.557 21.163 1.00 92.19 212 ALA A N 1
ATOM 1602 C CA . ALA A 1 212 ? 4.116 11.182 20.969 1.00 92.19 212 ALA A CA 1
ATOM 1603 C C . ALA A 1 212 ? 4.160 12.129 19.757 1.00 92.19 212 ALA A C 1
ATOM 1605 O O . ALA A 1 212 ? 4.633 13.260 19.870 1.00 92.19 212 ALA A O 1
ATOM 1606 N N . GLU A 1 213 ? 3.686 11.670 18.598 1.00 83.25 213 GLU A N 1
ATOM 1607 C CA . GLU A 1 213 ? 3.741 12.432 17.339 1.00 83.25 213 GLU A CA 1
ATOM 1608 C C . GLU A 1 213 ? 2.448 12.259 16.535 1.00 83.25 213 GLU A C 1
ATOM 1610 O O . GLU A 1 213 ? 1.856 13.241 16.082 1.00 83.25 213 GLU A O 1
ATOM 1615 N N . GLY A 1 214 ? 1.968 11.015 16.429 1.00 83.75 214 GLY A N 1
ATOM 1616 C CA . GLY A 1 214 ? 0.779 10.629 15.682 1.00 83.75 214 GLY A CA 1
ATOM 1617 C C . GLY A 1 214 ? 0.843 11.054 14.218 1.00 83.75 214 GLY A C 1
ATOM 1618 O O . GLY A 1 214 ? 0.536 12.190 13.866 1.00 83.75 214 GLY A O 1
ATOM 1619 N N . THR A 1 215 ? 1.171 10.140 13.317 1.00 95.12 215 THR A N 1
ATOM 1620 C CA . THR A 1 215 ? 1.064 10.426 11.882 1.00 95.12 215 THR A CA 1
ATOM 1621 C C . THR A 1 215 ? -0.357 10.212 11.386 1.00 95.12 215 THR A C 1
ATOM 1623 O O . THR A 1 215 ? -1.161 9.510 12.008 1.00 95.12 215 THR A O 1
ATOM 1626 N N . ALA A 1 216 ? -0.692 10.813 10.243 1.00 97.12 216 ALA A N 1
ATOM 1627 C CA . ALA A 1 216 ? -1.996 10.614 9.618 1.00 97.12 216 ALA A CA 1
ATOM 1628 C C . ALA A 1 216 ? -2.254 9.131 9.276 1.00 97.12 216 ALA A C 1
ATOM 1630 O O . ALA A 1 216 ? -3.385 8.667 9.398 1.00 97.12 216 ALA A O 1
ATOM 1631 N N . ARG A 1 217 ? -1.197 8.360 8.967 1.00 97.69 217 ARG A N 1
ATOM 1632 C CA . ARG A 1 217 ? -1.259 6.901 8.764 1.00 97.69 217 ARG A CA 1
ATOM 1633 C C . ARG A 1 217 ? -1.763 6.174 10.006 1.00 97.69 217 ARG A C 1
ATOM 1635 O O . ARG A 1 217 ? -2.751 5.445 9.940 1.00 97.69 217 ARG A O 1
ATOM 1642 N N . LEU A 1 218 ? -1.116 6.400 11.152 1.00 98.00 218 LEU A N 1
ATOM 1643 C CA . LEU A 1 218 ? -1.519 5.762 12.406 1.00 98.00 218 LEU A CA 1
ATOM 1644 C C . LEU A 1 218 ? -2.904 6.228 12.870 1.00 98.00 218 LEU A C 1
ATOM 1646 O O . LEU A 1 218 ? -3.678 5.412 13.368 1.00 98.00 218 LEU A O 1
ATOM 1650 N N . ARG A 1 219 ? -3.248 7.509 12.669 1.00 98.50 219 ARG A N 1
ATOM 1651 C CA . ARG A 1 219 ? -4.591 8.027 12.981 1.00 98.50 219 ARG A CA 1
ATOM 1652 C C . ARG A 1 219 ? -5.673 7.371 12.122 1.00 98.50 219 ARG A C 1
ATOM 1654 O O . ARG A 1 219 ? -6.719 7.019 12.656 1.00 98.50 219 ARG A O 1
ATOM 1661 N N . ALA A 1 220 ? -5.412 7.141 10.833 1.00 98.50 220 ALA A N 1
ATOM 1662 C CA . ALA A 1 220 ? -6.345 6.436 9.956 1.00 98.50 220 ALA A CA 1
ATOM 1663 C C . ALA A 1 220 ? -6.583 4.992 10.428 1.00 98.50 220 ALA A C 1
ATOM 1665 O O . ALA A 1 220 ? -7.728 4.553 10.506 1.00 98.50 220 ALA A O 1
ATOM 1666 N N . VAL A 1 221 ? -5.523 4.270 10.808 1.00 98.31 221 VAL A N 1
ATOM 1667 C CA . VAL A 1 221 ? -5.639 2.908 11.357 1.00 98.31 221 VAL A CA 1
ATOM 1668 C C . VAL A 1 221 ? -6.427 2.894 12.669 1.00 98.31 221 VAL A C 1
ATOM 1670 O O . VAL A 1 221 ? -7.349 2.092 12.813 1.00 98.31 221 VAL A O 1
ATOM 1673 N N . ASP A 1 222 ? -6.115 3.790 13.610 1.00 98.19 222 ASP A N 1
ATOM 1674 C CA . ASP A 1 222 ? -6.844 3.904 14.883 1.00 98.19 222 ASP A CA 1
ATOM 1675 C C . ASP A 1 222 ? -8.327 4.233 14.672 1.00 98.19 222 ASP A C 1
ATOM 1677 O O . ASP A 1 222 ? -9.193 3.619 15.297 1.00 98.19 222 ASP A O 1
ATOM 1681 N N . ALA A 1 223 ? -8.638 5.129 13.733 1.00 98.31 223 ALA A N 1
ATOM 1682 C CA . ALA A 1 223 ? -10.012 5.461 13.383 1.00 98.31 223 ALA A CA 1
ATOM 1683 C C . ALA A 1 223 ? -10.787 4.246 12.847 1.00 98.31 223 ALA A C 1
ATOM 1685 O O . ALA A 1 223 ? -11.917 4.001 13.273 1.00 98.31 223 ALA A O 1
ATOM 1686 N N . VAL A 1 224 ? -10.172 3.428 11.982 1.00 98.31 224 VAL A N 1
ATOM 1687 C CA . VAL A 1 224 ? -10.788 2.179 11.501 1.00 98.31 224 VAL A CA 1
ATOM 1688 C C . VAL A 1 224 ? -10.991 1.182 12.648 1.00 98.31 224 VAL A C 1
ATOM 1690 O O . VAL A 1 224 ? -12.050 0.558 12.732 1.00 98.31 224 VAL A O 1
ATOM 1693 N N . LEU A 1 225 ? -10.027 1.053 13.567 1.00 96.38 225 LEU A N 1
ATOM 1694 C CA . LEU A 1 225 ? -10.153 0.176 14.740 1.00 96.38 225 LEU A CA 1
ATOM 1695 C C . LEU A 1 225 ? -11.297 0.585 15.666 1.00 96.38 225 LEU A C 1
ATOM 1697 O O . LEU A 1 225 ? -11.998 -0.275 16.200 1.00 96.38 225 LEU A O 1
ATOM 1701 N N . ARG A 1 226 ? -11.488 1.892 15.844 1.00 96.25 226 ARG A N 1
ATOM 1702 C CA . ARG A 1 226 ? -12.520 2.474 16.710 1.00 96.25 226 ARG A CA 1
ATOM 1703 C C . ARG A 1 226 ? -13.869 2.650 16.020 1.00 96.25 226 ARG A C 1
ATOM 1705 O O . ARG A 1 226 ? -14.816 3.079 16.673 1.00 96.25 226 ARG A O 1
ATOM 1712 N N . ALA A 1 227 ? -13.959 2.311 14.734 1.00 96.94 227 ALA A N 1
ATOM 1713 C CA . ALA A 1 227 ? -15.112 2.597 13.888 1.00 96.94 227 ALA A CA 1
ATOM 1714 C C . ALA A 1 227 ? -15.523 4.085 13.901 1.00 96.94 227 ALA A C 1
ATOM 1716 O O . ALA A 1 227 ? -16.708 4.416 13.865 1.00 96.94 227 ALA A O 1
ATOM 1717 N N . ASP A 1 228 ? -14.538 4.986 13.954 1.00 98.12 228 ASP A N 1
ATOM 1718 C CA . ASP A 1 228 ? -14.746 6.433 13.928 1.00 98.12 228 ASP A CA 1
ATOM 1719 C C . ASP A 1 228 ? -14.662 6.952 12.486 1.00 98.12 228 ASP A C 1
ATOM 1721 O O . ASP A 1 228 ? -13.585 7.230 11.953 1.00 98.12 228 ASP A O 1
ATOM 1725 N N . GLU A 1 229 ? -15.827 7.074 11.845 1.00 98.25 229 GLU A N 1
ATOM 1726 C CA . GLU A 1 229 ? -15.948 7.551 10.463 1.00 98.25 229 GLU A CA 1
ATOM 1727 C C . GLU A 1 229 ? -15.344 8.947 10.277 1.00 98.25 229 GLU A C 1
ATOM 1729 O O . GLU A 1 229 ? -14.662 9.204 9.288 1.00 98.25 229 GLU A O 1
ATOM 1734 N N . ARG A 1 230 ? -15.551 9.858 11.235 1.00 98.06 230 ARG A N 1
ATOM 1735 C CA . ARG A 1 230 ? -15.083 11.240 11.104 1.00 98.06 230 ARG A CA 1
ATOM 1736 C C . ARG A 1 230 ? -13.566 11.315 11.222 1.00 98.06 230 ARG A C 1
ATOM 1738 O O . ARG A 1 230 ? -12.929 11.966 10.397 1.00 98.06 230 ARG A O 1
ATOM 1745 N N . ALA A 1 231 ? -12.993 10.646 12.221 1.00 98.19 231 ALA A N 1
ATOM 1746 C CA . ALA A 1 231 ? -11.546 10.612 12.399 1.00 98.19 231 ALA A CA 1
ATOM 1747 C C . ALA A 1 231 ? -10.846 9.947 11.204 1.00 98.19 231 ALA A C 1
ATOM 1749 O O . ALA A 1 231 ? -9.759 10.379 10.812 1.00 98.19 231 ALA A O 1
ATOM 1750 N N . PHE A 1 232 ? -11.478 8.937 10.597 1.00 98.69 232 PHE A N 1
ATOM 1751 C CA . PHE A 1 232 ? -10.969 8.293 9.391 1.00 98.69 232 PHE A CA 1
ATOM 1752 C C . PHE A 1 232 ? -10.923 9.274 8.216 1.00 98.69 232 PHE A C 1
ATOM 1754 O O . PHE A 1 232 ? -9.876 9.437 7.593 1.00 98.69 232 PHE A O 1
ATOM 1761 N N . GLU A 1 233 ? -12.029 9.972 7.953 1.00 98.38 233 GLU A N 1
ATOM 1762 C CA . GLU A 1 233 ? -12.132 10.952 6.868 1.00 98.38 233 GLU A CA 1
ATOM 1763 C C . GLU A 1 233 ? -11.149 12.118 7.023 1.00 98.38 233 GLU A C 1
ATOM 1765 O O . GLU A 1 233 ? -10.510 12.534 6.054 1.00 98.38 233 GLU A O 1
ATOM 1770 N N . ASP A 1 234 ? -10.987 12.628 8.244 1.00 98.00 234 ASP A N 1
ATOM 1771 C CA . ASP A 1 234 ? -10.030 13.697 8.526 1.00 98.00 234 ASP A CA 1
ATOM 1772 C C . ASP A 1 234 ? -8.582 13.215 8.334 1.00 98.00 234 ASP A C 1
ATOM 1774 O O . ASP A 1 234 ? -7.782 13.914 7.711 1.00 98.00 234 ASP A O 1
ATOM 1778 N N . SER A 1 235 ? -8.262 11.991 8.768 1.00 98.25 235 SER A N 1
ATOM 1779 C CA . SER A 1 235 ? -6.927 11.404 8.585 1.00 98.25 235 SER A CA 1
ATOM 1780 C C . SER A 1 235 ? -6.609 11.130 7.115 1.00 98.25 235 SER A C 1
ATOM 1782 O O . SER A 1 235 ? -5.499 11.406 6.664 1.00 98.25 235 SER A O 1
ATOM 1784 N N . LEU A 1 236 ? -7.577 10.624 6.345 1.00 98.38 236 LEU A N 1
ATOM 1785 C CA . LEU A 1 236 ? -7.401 10.352 4.920 1.00 98.38 236 LEU A CA 1
ATOM 1786 C C . LEU A 1 236 ? -7.202 11.644 4.117 1.00 98.38 236 LEU A C 1
ATOM 1788 O O . LEU A 1 236 ? -6.374 11.671 3.211 1.00 98.38 236 LEU A O 1
ATOM 1792 N N . ARG A 1 237 ? -7.892 12.729 4.491 1.00 97.88 237 ARG A N 1
ATOM 1793 C CA . ARG A 1 237 ? -7.669 14.059 3.909 1.00 97.88 237 ARG A CA 1
ATOM 1794 C C . ARG A 1 237 ? -6.238 14.538 4.148 1.00 97.88 237 ARG A C 1
ATOM 1796 O O . ARG A 1 237 ? -5.568 14.931 3.197 1.00 97.88 237 ARG A O 1
ATOM 1803 N N . THR A 1 238 ? -5.753 14.437 5.388 1.00 97.69 238 THR A N 1
ATOM 1804 C CA . THR A 1 238 ? -4.359 14.772 5.710 1.00 97.69 238 THR A CA 1
ATOM 1805 C C . THR A 1 238 ? -3.383 13.919 4.902 1.00 97.69 238 THR A C 1
ATOM 1807 O O . THR A 1 238 ? -2.462 14.472 4.319 1.00 97.69 238 THR A O 1
ATOM 1810 N N . LEU A 1 239 ? -3.624 12.610 4.758 1.00 97.50 239 LEU A N 1
ATOM 1811 C CA . LEU A 1 239 ? -2.783 11.745 3.921 1.00 97.50 239 LEU A CA 1
ATOM 1812 C C . LEU A 1 239 ? -2.752 12.182 2.453 1.00 97.50 239 LEU A C 1
ATOM 1814 O O . LEU A 1 239 ? -1.688 12.175 1.842 1.00 97.50 239 LEU A O 1
ATOM 1818 N N . THR A 1 240 ? -3.892 12.569 1.873 1.00 96.44 240 THR A N 1
ATOM 1819 C CA . THR A 1 240 ? -3.927 13.057 0.484 1.00 96.44 240 THR A CA 1
ATOM 1820 C C . THR A 1 240 ? -3.233 14.408 0.311 1.00 96.44 240 THR A C 1
ATOM 1822 O O . THR A 1 240 ? -2.631 14.653 -0.735 1.00 96.44 240 THR A O 1
ATOM 1825 N N . ASP A 1 241 ? -3.279 15.274 1.327 1.00 96.88 241 ASP A N 1
ATOM 1826 C CA . ASP A 1 241 ? -2.554 16.546 1.321 1.00 96.88 241 ASP A CA 1
ATOM 1827 C C . ASP A 1 241 ? -1.041 16.320 1.467 1.00 96.88 241 ASP A C 1
ATOM 1829 O O . ASP A 1 241 ? -0.267 16.872 0.684 1.00 96.88 241 ASP A O 1
ATOM 1833 N N . ASP A 1 242 ? -0.621 15.447 2.387 1.00 95.88 242 ASP A N 1
ATOM 1834 C CA . ASP A 1 242 ? 0.779 15.042 2.566 1.00 95.88 242 ASP A CA 1
ATOM 1835 C C . ASP A 1 242 ? 1.337 14.406 1.284 1.00 95.88 242 ASP A C 1
ATOM 1837 O O . ASP A 1 242 ? 2.450 14.719 0.860 1.00 95.88 242 ASP A O 1
ATOM 1841 N N . TRP A 1 243 ? 0.542 13.557 0.625 1.00 95.56 243 TRP A N 1
ATOM 1842 C CA . TRP A 1 243 ? 0.873 12.951 -0.665 1.00 95.56 243 TRP A CA 1
ATOM 1843 C C . TRP A 1 243 ? 1.106 14.008 -1.750 1.00 95.56 243 TRP A C 1
ATOM 1845 O O . TRP A 1 243 ? 2.122 13.970 -2.446 1.00 95.56 243 TRP A O 1
ATOM 1855 N N . ARG A 1 244 ? 0.202 14.991 -1.863 1.00 95.44 244 ARG A N 1
ATOM 1856 C CA . ARG A 1 244 ? 0.338 16.109 -2.810 1.00 95.44 244 ARG A CA 1
ATOM 1857 C C . ARG A 1 244 ? 1.632 16.884 -2.569 1.00 95.44 244 ARG A C 1
ATOM 1859 O O . ARG A 1 244 ? 2.384 17.107 -3.515 1.00 95.44 244 ARG A O 1
ATOM 1866 N N . ILE A 1 245 ? 1.895 17.250 -1.313 1.00 95.19 245 ILE A N 1
ATOM 1867 C CA . ILE A 1 245 ? 3.097 17.993 -0.913 1.00 95.19 245 ILE A CA 1
ATOM 1868 C C . ILE A 1 245 ? 4.358 17.196 -1.260 1.00 95.19 245 ILE A C 1
ATOM 1870 O O . ILE A 1 245 ? 5.287 17.758 -1.835 1.00 95.19 245 ILE A O 1
ATOM 1874 N N . ALA A 1 246 ? 4.387 15.896 -0.957 1.00 92.31 246 ALA A N 1
ATOM 1875 C CA . ALA A 1 246 ? 5.531 15.039 -1.256 1.00 92.31 246 ALA A CA 1
ATOM 1876 C C . ALA A 1 246 ? 5.826 14.982 -2.764 1.00 92.31 246 ALA A C 1
ATOM 1878 O O . ALA A 1 246 ? 6.970 15.154 -3.173 1.00 92.31 246 ALA A O 1
ATOM 1879 N N . ILE A 1 247 ? 4.797 14.832 -3.602 1.00 92.44 247 ILE A N 1
ATOM 1880 C CA . ILE A 1 247 ? 4.961 14.830 -5.063 1.00 92.44 247 ILE A CA 1
ATOM 1881 C C . ILE A 1 247 ? 5.468 16.176 -5.581 1.00 92.44 247 ILE A C 1
ATOM 1883 O O . ILE A 1 247 ? 6.315 16.222 -6.473 1.00 92.44 247 ILE A O 1
ATOM 1887 N N . GLU A 1 248 ? 4.929 17.283 -5.073 1.00 92.12 248 GLU A N 1
ATOM 1888 C CA . GLU A 1 248 ? 5.361 18.625 -5.471 1.00 92.12 248 GLU A CA 1
ATOM 1889 C C . GLU A 1 248 ? 6.832 18.857 -5.104 1.00 92.12 248 GLU A C 1
ATOM 1891 O O . GLU A 1 248 ? 7.611 19.288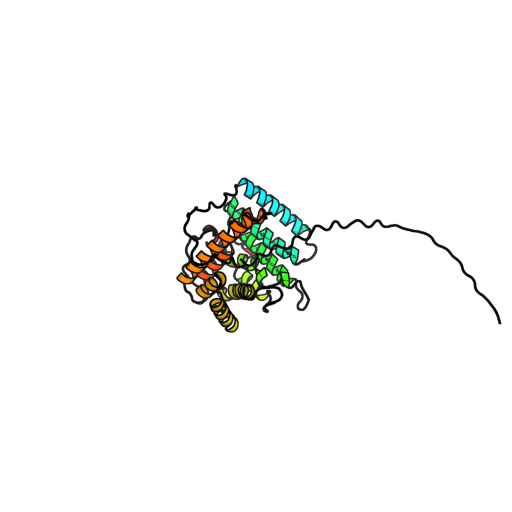 -5.954 1.00 92.12 248 GLU A O 1
ATOM 1896 N N . GLN A 1 249 ? 7.239 18.465 -3.896 1.00 90.88 249 GLN A N 1
ATOM 1897 C CA . GLN A 1 249 ? 8.635 18.515 -3.460 1.00 90.88 249 GLN A CA 1
ATOM 1898 C C . GLN A 1 249 ? 9.540 17.635 -4.328 1.00 90.88 249 GLN A C 1
ATOM 1900 O O . GLN A 1 249 ? 10.588 18.095 -4.786 1.00 90.88 249 GLN A O 1
ATOM 1905 N N . ASP A 1 250 ? 9.127 16.400 -4.617 1.00 88.50 250 ASP A N 1
ATOM 1906 C CA . ASP A 1 250 ? 9.889 15.494 -5.474 1.00 88.50 250 ASP A CA 1
ATOM 1907 C C . ASP A 1 250 ? 10.098 16.096 -6.869 1.00 88.50 250 ASP A C 1
ATOM 1909 O O . ASP A 1 250 ? 11.198 16.007 -7.406 1.00 88.50 250 ASP A O 1
ATOM 1913 N N . ARG A 1 251 ? 9.094 16.782 -7.432 1.00 88.81 251 ARG A N 1
ATOM 1914 C CA . ARG A 1 251 ? 9.186 17.471 -8.735 1.00 88.81 251 ARG A CA 1
ATOM 1915 C C . ARG A 1 251 ? 10.118 18.679 -8.730 1.00 88.81 251 ARG A C 1
ATOM 1917 O O . ARG A 1 251 ? 10.718 18.996 -9.763 1.00 88.81 251 ARG A O 1
ATOM 1924 N N . GLU A 1 252 ? 10.217 19.373 -7.602 1.00 88.31 252 GLU A N 1
ATOM 1925 C CA . GLU A 1 252 ? 11.142 20.493 -7.422 1.00 88.31 252 GLU A CA 1
ATOM 1926 C C . GLU A 1 252 ? 12.594 20.012 -7.312 1.00 88.31 252 GLU A C 1
ATOM 1928 O O . GLU A 1 252 ? 13.520 20.683 -7.783 1.00 88.31 252 GLU A O 1
ATOM 1933 N N . THR A 1 253 ? 12.805 18.818 -6.756 1.00 80.56 253 THR A N 1
ATOM 1934 C CA . THR A 1 253 ? 14.124 18.186 -6.690 1.00 80.56 253 THR A CA 1
ATOM 1935 C C . THR A 1 253 ? 14.465 17.468 -8.002 1.00 80.56 253 THR A C 1
ATOM 1937 O O . THR A 1 253 ? 13.683 16.700 -8.545 1.00 80.56 253 THR A O 1
ATOM 1940 N N . ARG A 1 254 ? 15.654 17.708 -8.573 1.00 77.44 254 ARG A N 1
ATOM 1941 C CA . ARG A 1 254 ? 16.117 16.991 -9.780 1.00 77.44 254 ARG A CA 1
ATOM 1942 C C . ARG A 1 254 ? 17.254 16.026 -9.448 1.00 77.44 254 ARG A C 1
ATOM 1944 O O . ARG A 1 254 ? 18.126 16.400 -8.664 1.00 77.44 254 ARG A O 1
ATOM 1951 N N . PRO A 1 255 ? 17.330 14.860 -10.122 1.00 81.56 255 PRO A N 1
ATOM 1952 C CA . PRO A 1 255 ? 16.453 14.378 -11.204 1.00 81.56 255 PRO A CA 1
ATOM 1953 C C . PRO A 1 255 ? 15.188 13.640 -10.710 1.00 81.56 255 PRO A C 1
ATOM 1955 O O . PRO A 1 255 ? 15.271 12.828 -9.798 1.00 81.56 255 PRO A O 1
ATOM 1958 N N . VAL A 1 256 ? 14.047 13.872 -11.374 1.00 85.06 256 VAL A N 1
ATOM 1959 C CA . VAL A 1 256 ? 12.764 13.178 -11.122 1.00 85.06 256 VAL A CA 1
ATOM 1960 C C . VAL A 1 256 ? 12.745 11.826 -11.847 1.00 85.06 256 VAL A C 1
ATOM 1962 O O . VAL A 1 256 ? 13.166 11.759 -13.004 1.00 85.06 256 VAL A O 1
ATOM 1965 N N . ASP A 1 257 ? 12.241 10.763 -11.207 1.00 90.19 257 ASP A N 1
ATOM 1966 C CA . ASP A 1 257 ? 11.922 9.494 -11.884 1.00 90.19 257 ASP A CA 1
ATOM 1967 C C . ASP A 1 257 ? 10.651 9.671 -12.741 1.00 90.19 257 ASP A C 1
ATOM 1969 O O . ASP A 1 257 ? 9.553 9.767 -12.183 1.00 90.19 257 ASP A O 1
ATOM 1973 N N . PRO A 1 258 ? 10.753 9.704 -14.085 1.00 91.31 258 PRO A N 1
ATOM 1974 C CA . PRO A 1 258 ? 9.596 9.942 -14.944 1.00 91.31 258 PRO A CA 1
ATOM 1975 C C . PRO A 1 258 ? 8.566 8.811 -14.868 1.00 91.31 258 PRO A C 1
ATOM 1977 O O . PRO A 1 258 ? 7.391 9.049 -15.123 1.00 91.31 258 PRO A O 1
ATOM 1980 N N . TYR A 1 259 ? 8.977 7.586 -14.522 1.00 94.31 259 TYR A N 1
ATOM 1981 C CA . TYR A 1 259 ? 8.037 6.478 -14.382 1.00 94.31 259 TYR A CA 1
ATOM 1982 C C . TYR A 1 259 ? 7.125 6.704 -13.180 1.00 94.31 259 TYR A C 1
ATOM 1984 O O . TYR A 1 259 ? 5.912 6.639 -13.329 1.00 94.31 259 TYR A O 1
ATOM 1992 N N . HIS A 1 260 ? 7.703 7.046 -12.026 1.00 93.75 260 HIS A N 1
ATOM 1993 C CA . HIS A 1 260 ? 6.942 7.406 -10.833 1.00 93.75 260 HIS A CA 1
ATOM 1994 C C . HIS A 1 260 ? 6.018 8.605 -11.083 1.00 93.75 260 HIS A C 1
ATOM 1996 O O . HIS A 1 260 ? 4.826 8.535 -10.786 1.00 93.75 260 HIS A O 1
ATOM 2002 N N . ASP A 1 261 ? 6.554 9.687 -11.660 1.00 93.62 261 ASP A N 1
ATOM 2003 C CA . ASP A 1 261 ? 5.811 10.936 -11.859 1.00 93.62 261 ASP A CA 1
ATOM 2004 C C . ASP A 1 261 ? 4.608 10.777 -12.801 1.00 93.62 261 ASP A C 1
ATOM 2006 O O . ASP A 1 261 ? 3.543 11.359 -12.577 1.00 93.62 261 ASP A O 1
ATOM 2010 N N . HIS A 1 262 ? 4.748 9.955 -13.842 1.00 95.06 262 HIS A N 1
ATOM 2011 C CA . HIS A 1 262 ? 3.662 9.687 -14.780 1.00 95.06 262 HIS A CA 1
ATOM 2012 C C . HIS A 1 262 ? 2.644 8.661 -14.265 1.00 95.06 262 HIS A C 1
ATOM 2014 O O . HIS A 1 262 ? 1.541 8.610 -14.804 1.00 95.06 262 HIS A O 1
ATOM 2020 N N . THR A 1 263 ? 2.981 7.841 -13.261 1.00 95.75 263 THR A N 1
ATOM 2021 C CA . THR A 1 263 ? 2.092 6.777 -12.767 1.00 95.75 263 THR A CA 1
ATOM 2022 C C . THR A 1 263 ? 1.738 6.949 -11.295 1.00 95.75 263 THR A C 1
ATOM 2024 O O . THR A 1 263 ? 0.680 7.485 -10.983 1.00 95.75 263 THR A O 1
ATOM 2027 N N . GLU A 1 264 ? 2.589 6.489 -10.380 1.00 95.12 264 GLU A N 1
ATOM 2028 C CA . GLU A 1 264 ? 2.277 6.370 -8.953 1.00 95.12 264 GLU A CA 1
ATOM 2029 C C . GLU A 1 264 ? 1.940 7.728 -8.344 1.00 95.12 264 GLU A C 1
ATOM 2031 O O . GLU A 1 264 ? 0.952 7.826 -7.626 1.00 95.12 264 GLU A O 1
ATOM 2036 N N . ALA A 1 265 ? 2.638 8.796 -8.743 1.00 95.31 265 ALA A N 1
ATOM 2037 C CA . ALA A 1 265 ? 2.340 10.161 -8.308 1.00 95.31 265 ALA A CA 1
ATOM 2038 C C . ALA A 1 265 ? 0.905 10.626 -8.647 1.00 95.31 265 ALA A C 1
ATOM 2040 O O . ALA A 1 265 ? 0.398 11.580 -8.064 1.00 95.31 265 ALA A O 1
ATOM 2041 N N . GLN A 1 266 ? 0.227 9.970 -9.589 1.00 95.81 266 GLN A N 1
ATOM 2042 C CA . GLN A 1 266 ? -1.127 10.326 -10.015 1.00 95.81 266 GLN A CA 1
ATOM 2043 C C . GLN A 1 266 ? -2.213 9.507 -9.299 1.00 95.81 266 GLN A C 1
ATOM 2045 O O . GLN A 1 266 ? -3.381 9.897 -9.331 1.00 95.81 266 GLN A O 1
ATOM 2050 N N . VAL A 1 267 ? -1.858 8.380 -8.663 1.00 97.38 267 VAL A N 1
ATOM 2051 C CA . VAL A 1 267 ? -2.811 7.457 -8.026 1.00 97.38 267 VAL A CA 1
ATOM 2052 C C . VAL A 1 267 ? -2.322 7.014 -6.648 1.00 97.38 267 VAL A C 1
ATOM 2054 O O . VAL A 1 267 ? -1.377 6.240 -6.515 1.00 97.38 267 VAL A O 1
ATOM 2057 N N . PHE A 1 268 ? -3.035 7.435 -5.605 1.00 97.81 268 PHE A N 1
ATOM 2058 C CA . PHE A 1 268 ? -2.705 7.142 -4.217 1.00 97.81 268 PHE A CA 1
ATOM 2059 C C . PHE A 1 268 ? -3.269 5.782 -3.767 1.00 97.81 268 PHE A C 1
ATOM 2061 O O . PHE A 1 268 ? -4.327 5.686 -3.139 1.00 97.81 268 PHE A O 1
ATOM 2068 N N . ILE A 1 269 ? -2.543 4.708 -4.099 1.00 98.38 269 ILE A N 1
ATOM 2069 C CA . ILE A 1 269 ? -2.922 3.312 -3.797 1.00 98.38 269 ILE A CA 1
ATOM 2070 C C . ILE A 1 269 ? -3.100 3.062 -2.298 1.00 98.38 269 ILE A C 1
ATOM 2072 O O . ILE A 1 269 ? -4.030 2.367 -1.892 1.00 98.38 269 ILE A O 1
ATOM 2076 N N . GLU A 1 270 ? -2.249 3.657 -1.463 1.00 98.50 270 GLU A N 1
ATOM 2077 C CA . GLU A 1 270 ? -2.353 3.524 -0.009 1.00 98.50 270 GLU A CA 1
ATOM 2078 C C . GLU A 1 270 ? -3.702 4.038 0.514 1.00 98.50 270 GLU A C 1
ATOM 2080 O O . GLU A 1 270 ? -4.375 3.353 1.284 1.00 98.50 270 GLU A O 1
ATOM 2085 N N . GLY A 1 271 ? -4.146 5.205 0.039 1.00 98.31 271 GLY A N 1
ATOM 2086 C CA . GLY A 1 271 ? -5.465 5.730 0.375 1.00 98.31 271 GLY A CA 1
ATOM 2087 C C . GLY A 1 271 ? -6.593 4.801 -0.082 1.00 98.31 271 GLY A C 1
ATOM 2088 O O . GLY A 1 271 ? -7.534 4.559 0.673 1.00 98.31 271 GLY A O 1
ATOM 2089 N N . ALA A 1 272 ? -6.488 4.218 -1.281 1.00 98.38 272 ALA A N 1
ATOM 2090 C CA . ALA A 1 272 ? -7.478 3.262 -1.786 1.00 98.38 272 ALA A CA 1
ATOM 2091 C C . ALA A 1 272 ? -7.561 1.992 -0.915 1.00 98.38 272 ALA A C 1
ATOM 2093 O O . ALA A 1 272 ? -8.660 1.529 -0.597 1.00 98.38 272 ALA A O 1
ATOM 2094 N N . ALA A 1 273 ? -6.413 1.467 -0.477 1.00 98.56 273 ALA A N 1
ATOM 2095 C CA . ALA A 1 273 ? -6.327 0.341 0.450 1.00 98.56 273 ALA A CA 1
ATOM 2096 C C . ALA A 1 273 ? -6.979 0.659 1.808 1.00 98.56 273 ALA A C 1
ATOM 2098 O O . ALA A 1 273 ? -7.780 -0.132 2.311 1.00 98.56 273 ALA A O 1
ATOM 2099 N N . LEU A 1 274 ? -6.707 1.841 2.373 1.00 98.69 274 LEU A N 1
ATOM 2100 C CA . LEU A 1 274 ? -7.322 2.296 3.624 1.00 98.69 274 LEU A CA 1
ATOM 2101 C C . LEU A 1 274 ? -8.845 2.439 3.501 1.00 98.69 274 LEU A C 1
ATOM 2103 O O . LEU A 1 274 ? -9.573 1.972 4.375 1.00 98.69 274 LEU A O 1
ATOM 2107 N N . VAL A 1 275 ? -9.344 3.013 2.401 1.00 98.56 275 VAL A N 1
ATOM 2108 C CA . VAL A 1 275 ? -10.791 3.105 2.126 1.00 98.56 275 VAL A CA 1
ATOM 2109 C C . VAL A 1 275 ? -11.422 1.719 2.036 1.00 98.56 275 VAL A C 1
ATOM 2111 O O . VAL A 1 275 ? -12.515 1.501 2.567 1.00 98.56 275 VAL A O 1
ATOM 2114 N N . ARG A 1 276 ? -10.747 0.758 1.394 1.00 97.81 276 ARG A N 1
ATOM 2115 C CA . ARG A 1 276 ? -11.243 -0.618 1.315 1.00 97.81 276 ARG A CA 1
ATOM 2116 C C . ARG A 1 276 ? -11.348 -1.252 2.702 1.00 97.81 276 ARG A C 1
ATOM 2118 O O . ARG A 1 276 ? -12.388 -1.832 3.012 1.00 97.81 276 ARG A O 1
ATOM 2125 N N . LEU A 1 277 ? -10.319 -1.110 3.536 1.00 98.31 277 LEU A N 1
ATOM 2126 C CA . LEU A 1 277 ? -10.319 -1.628 4.906 1.00 98.31 277 LEU A CA 1
ATOM 2127 C C . LEU A 1 277 ? -11.389 -0.958 5.776 1.00 98.31 277 LEU A C 1
ATOM 2129 O O . LEU A 1 277 ? -12.129 -1.649 6.471 1.00 98.31 277 LEU A O 1
ATOM 2133 N N . ALA A 1 278 ? -11.545 0.363 5.689 1.00 98.19 278 ALA A N 1
ATOM 2134 C CA . ALA A 1 278 ? -12.595 1.089 6.400 1.00 98.19 278 ALA A CA 1
ATOM 2135 C C . ALA A 1 278 ? -13.994 0.567 6.033 1.00 98.19 278 ALA A C 1
ATOM 2137 O O . ALA A 1 278 ? -14.800 0.263 6.914 1.00 98.19 278 ALA A O 1
ATOM 2138 N N . ARG A 1 279 ? -14.266 0.369 4.737 1.00 97.50 279 ARG A N 1
ATOM 2139 C CA . ARG A 1 279 ? -15.543 -0.188 4.262 1.00 97.50 279 ARG A CA 1
ATOM 2140 C C . ARG A 1 279 ? -15.748 -1.638 4.690 1.00 97.50 279 ARG A C 1
ATOM 2142 O O . ARG A 1 279 ? -16.855 -1.988 5.089 1.00 97.50 279 ARG A O 1
ATOM 2149 N N . LEU A 1 280 ? -14.698 -2.462 4.667 1.00 97.06 280 LEU A N 1
ATOM 2150 C CA . LEU A 1 280 ? -14.737 -3.827 5.205 1.00 97.06 280 LEU A CA 1
ATOM 2151 C C . LEU A 1 280 ? -15.126 -3.829 6.695 1.00 97.06 280 LEU A C 1
ATOM 2153 O O . LEU A 1 280 ? -15.838 -4.721 7.151 1.00 97.06 280 LEU A O 1
ATOM 2157 N N . ARG A 1 281 ? -14.717 -2.797 7.441 1.00 96.75 281 ARG A N 1
ATOM 2158 C CA . ARG A 1 281 ? -15.072 -2.573 8.852 1.00 96.75 281 ARG A CA 1
ATOM 2159 C C . ARG A 1 281 ? -16.395 -1.842 9.075 1.00 96.75 281 ARG A C 1
ATOM 2161 O O . ARG A 1 281 ? -16.748 -1.572 10.219 1.00 96.75 281 ARG A O 1
ATOM 2168 N N . GLY A 1 282 ? -17.152 -1.582 8.012 1.00 97.25 282 GLY A N 1
ATOM 2169 C CA . GLY A 1 282 ? -18.485 -0.993 8.083 1.00 97.25 282 GLY A CA 1
ATOM 2170 C C . GLY A 1 282 ? -18.515 0.531 8.196 1.00 97.25 282 GLY A C 1
ATOM 2171 O O . GLY A 1 282 ? -19.598 1.080 8.383 1.00 97.25 282 GLY A O 1
ATOM 2172 N N . LEU A 1 283 ? -17.376 1.219 8.062 1.00 97.94 283 LEU A N 1
ATOM 2173 C CA . LEU A 1 283 ? -17.344 2.682 8.022 1.00 97.94 283 LEU A CA 1
ATOM 2174 C C . LEU A 1 283 ? -17.879 3.182 6.676 1.00 97.94 283 LEU A C 1
ATOM 2176 O O . LEU A 1 283 ? -17.561 2.644 5.607 1.00 97.94 283 LEU A O 1
ATOM 2180 N N . LYS A 1 284 ? -18.646 4.270 6.715 1.00 96.06 284 LYS A N 1
ATOM 2181 C CA . LYS A 1 284 ? -19.103 4.987 5.521 1.00 96.06 284 LYS A CA 1
ATOM 2182 C C . LYS A 1 284 ? -18.024 5.935 5.007 1.00 96.06 284 LYS A C 1
ATOM 2184 O O . LYS A 1 284 ? -18.013 7.117 5.328 1.00 96.06 284 LYS A O 1
ATOM 2189 N N . ALA A 1 285 ? -17.146 5.401 4.168 1.00 94.19 285 ALA A N 1
ATOM 2190 C CA . ALA A 1 285 ? -16.180 6.197 3.422 1.00 94.19 285 ALA A CA 1
ATOM 2191 C C . ALA A 1 285 ? -16.846 6.937 2.240 1.00 94.19 285 ALA A C 1
ATOM 2193 O O . ALA A 1 285 ? -17.742 6.385 1.592 1.00 94.19 285 ALA A O 1
ATOM 2194 N N . GLN A 1 286 ? -16.380 8.145 1.916 1.00 94.19 286 GLN A N 1
ATOM 2195 C CA . GLN A 1 286 ? -16.797 8.901 0.728 1.00 94.19 286 GLN A CA 1
ATOM 2196 C C . GLN A 1 286 ? -16.605 8.112 -0.583 1.00 94.19 286 GLN A C 1
ATOM 2198 O O . GLN A 1 286 ? -15.854 7.137 -0.687 1.00 94.19 286 GLN A O 1
ATOM 2203 N N . GLU A 1 287 ? -17.305 8.546 -1.632 1.00 92.38 287 GLU A N 1
ATOM 2204 C CA . GLU A 1 287 ? -17.215 7.939 -2.967 1.00 92.38 287 GLU A CA 1
ATOM 2205 C C . GLU A 1 287 ? -16.044 8.471 -3.802 1.00 92.38 287 GLU A C 1
ATOM 2207 O O . GLU A 1 287 ? -15.706 7.884 -4.832 1.00 92.38 287 GLU A O 1
ATOM 2212 N N . ARG A 1 288 ? -15.458 9.606 -3.402 1.00 94.12 288 ARG A N 1
ATOM 2213 C CA . ARG A 1 288 ? -14.423 10.318 -4.154 1.00 94.12 288 ARG A CA 1
ATOM 2214 C C . ARG A 1 288 ? -13.419 10.948 -3.203 1.00 94.12 288 ARG A C 1
ATOM 2216 O O . ARG A 1 288 ? -13.818 11.557 -2.217 1.00 94.12 288 ARG A O 1
ATOM 2223 N N . TYR A 1 289 ? -12.149 10.853 -3.572 1.00 95.50 289 TYR A N 1
ATOM 2224 C CA . TYR A 1 289 ? -11.031 11.490 -2.889 1.00 95.50 289 TYR A CA 1
ATOM 2225 C C . TYR A 1 289 ? -10.022 11.980 -3.922 1.00 95.50 289 TYR A C 1
ATOM 2227 O O . TYR A 1 289 ? -9.980 11.477 -5.049 1.00 95.50 289 TYR A O 1
ATOM 2235 N N . ASP A 1 290 ? -9.187 12.932 -3.526 1.00 94.06 290 ASP A N 1
ATOM 2236 C CA . ASP A 1 290 ? -8.070 13.371 -4.353 1.00 94.06 290 ASP A CA 1
ATOM 2237 C C . ASP A 1 290 ? -7.080 12.222 -4.562 1.00 94.06 290 ASP A C 1
ATOM 2239 O O . ASP A 1 290 ? -6.823 11.437 -3.651 1.00 94.06 290 ASP A O 1
ATOM 2243 N N . PHE A 1 291 ? -6.543 12.110 -5.780 1.00 95.62 291 PHE A N 1
ATOM 2244 C CA . PHE A 1 291 ? -5.619 11.046 -6.204 1.00 95.62 291 PHE A CA 1
ATOM 2245 C C . PHE A 1 291 ? -6.161 9.611 -6.095 1.00 95.62 291 PHE A C 1
ATOM 2247 O O . PHE A 1 291 ? -5.424 8.668 -6.363 1.00 95.62 291 PHE A O 1
ATOM 2254 N N . ILE A 1 292 ? -7.438 9.402 -5.759 1.00 97.56 292 ILE A N 1
ATOM 2255 C CA . ILE A 1 292 ? -8.047 8.068 -5.714 1.00 97.56 292 ILE A CA 1
ATOM 2256 C C . ILE A 1 292 ? -9.179 8.004 -6.745 1.00 97.56 292 ILE A C 1
ATOM 2258 O O . ILE A 1 292 ? -10.297 8.459 -6.475 1.00 97.56 292 ILE A O 1
ATOM 2262 N N . PRO A 1 293 ? -8.930 7.437 -7.940 1.00 96.31 293 PRO A N 1
ATOM 2263 C CA . PRO A 1 293 ? -9.959 7.294 -8.959 1.00 96.31 293 PRO A CA 1
ATOM 2264 C C . PRO A 1 293 ? -11.184 6.531 -8.435 1.00 96.31 293 PRO A C 1
ATOM 2266 O O . PRO A 1 293 ? -11.082 5.426 -7.906 1.00 96.31 293 PRO A O 1
ATOM 2269 N N . ALA A 1 294 ? -12.384 7.079 -8.638 1.00 95.19 294 ALA A N 1
ATOM 2270 C CA . ALA A 1 294 ? -13.620 6.455 -8.153 1.00 95.19 294 ALA A CA 1
ATOM 2271 C C . ALA A 1 294 ? -13.869 5.050 -8.745 1.00 95.19 294 ALA A C 1
ATOM 2273 O O . ALA A 1 294 ? -14.591 4.245 -8.158 1.00 95.19 294 ALA A O 1
ATOM 2274 N N . SER A 1 295 ? -13.280 4.742 -9.906 1.00 94.25 295 SER A N 1
ATOM 2275 C CA . SER A 1 295 ? -13.354 3.425 -10.543 1.00 94.25 295 SER A CA 1
ATOM 2276 C C . SER A 1 295 ? -12.695 2.325 -9.707 1.00 94.25 295 SER A C 1
ATOM 2278 O O . SER A 1 295 ? -13.255 1.234 -9.632 1.00 94.25 295 SER A O 1
ATOM 2280 N N . ILE A 1 296 ? -11.581 2.614 -9.025 1.00 95.50 296 ILE A N 1
ATOM 2281 C CA . ILE A 1 296 ? -10.859 1.624 -8.207 1.00 95.50 296 ILE A CA 1
ATOM 2282 C C . ILE A 1 296 ? -11.449 1.459 -6.802 1.00 95.50 296 ILE A C 1
ATOM 2284 O O . ILE A 1 296 ? -11.159 0.487 -6.114 1.00 95.50 296 ILE A O 1
ATOM 2288 N N . LEU A 1 297 ? -12.343 2.365 -6.390 1.00 94.81 297 LEU A N 1
ATOM 2289 C CA . LEU A 1 297 ? -13.107 2.248 -5.145 1.00 94.81 297 LEU A CA 1
ATOM 2290 C C . LEU A 1 297 ? -14.325 1.321 -5.265 1.00 94.81 297 LEU A C 1
ATOM 2292 O O . LEU A 1 297 ? -14.970 1.026 -4.258 1.00 94.81 297 LEU A O 1
ATOM 2296 N N . ARG A 1 298 ? -14.671 0.865 -6.471 1.00 91.00 298 ARG A N 1
ATOM 2297 C CA . ARG A 1 298 ? -15.720 -0.146 -6.681 1.00 91.00 298 ARG A CA 1
ATOM 2298 C C . ARG A 1 298 ? -15.215 -1.523 -6.270 1.00 91.00 298 ARG A C 1
ATOM 2300 O O . ARG A 1 298 ? -14.041 -1.686 -5.965 1.00 91.00 298 ARG A O 1
ATOM 2307 N N . ASP A 1 299 ? -16.090 -2.515 -6.199 1.00 88.31 299 ASP A N 1
ATOM 2308 C CA . ASP A 1 299 ? -15.657 -3.896 -5.978 1.00 88.31 299 ASP A CA 1
ATOM 2309 C C . ASP A 1 299 ? -14.809 -4.384 -7.166 1.00 88.31 299 ASP A C 1
ATOM 2311 O O . ASP A 1 299 ? -15.312 -4.498 -8.283 1.00 88.31 299 ASP A O 1
ATOM 2315 N N . LEU A 1 300 ? -13.513 -4.604 -6.921 1.00 90.25 300 LEU A N 1
ATOM 2316 C CA . LEU A 1 300 ? -12.544 -5.035 -7.932 1.00 90.25 300 LEU A CA 1
ATOM 2317 C C . LEU A 1 300 ? -12.397 -6.557 -7.991 1.00 90.25 300 LEU A C 1
ATOM 2319 O O . LEU A 1 300 ? -11.848 -7.073 -8.959 1.00 90.25 300 LEU A O 1
ATOM 2323 N N . THR A 1 301 ? -12.936 -7.292 -7.016 1.00 84.62 301 THR A N 1
ATOM 2324 C CA . THR A 1 301 ? -12.833 -8.760 -6.989 1.00 84.62 301 THR A CA 1
ATOM 2325 C C . THR A 1 301 ? -13.533 -9.406 -8.187 1.00 84.62 301 THR A C 1
ATOM 2327 O O . THR A 1 301 ? -13.115 -10.447 -8.677 1.00 84.62 301 THR A O 1
ATOM 2330 N N . GLN A 1 302 ? -14.537 -8.724 -8.742 1.00 83.56 302 GLN A N 1
ATOM 2331 C CA . GLN A 1 302 ? -15.303 -9.164 -9.911 1.00 83.56 302 GLN A CA 1
ATOM 2332 C C . GLN A 1 302 ? -14.517 -9.115 -11.225 1.00 83.56 302 GLN A C 1
ATOM 2334 O O . GLN A 1 302 ? -14.933 -9.731 -12.205 1.00 83.56 302 GLN A O 1
ATOM 2339 N N . VAL A 1 303 ? -13.425 -8.346 -11.273 1.00 85.38 303 VAL A N 1
ATOM 2340 C CA . VAL A 1 303 ? -12.575 -8.230 -12.466 1.00 85.38 303 VAL A CA 1
ATOM 2341 C C . VAL A 1 303 ? -11.263 -8.990 -12.326 1.00 85.38 303 VAL A C 1
ATOM 2343 O O . VAL A 1 303 ? -10.521 -9.056 -13.302 1.00 85.38 303 VAL A O 1
ATOM 2346 N N . LEU A 1 304 ? -10.990 -9.576 -11.156 1.00 78.00 304 LEU A N 1
ATOM 2347 C CA . LEU A 1 304 ? -9.843 -10.455 -10.982 1.00 78.00 304 LEU A CA 1
ATOM 2348 C C . LEU A 1 304 ? -10.041 -11.744 -11.801 1.00 78.00 304 LEU A C 1
ATOM 2350 O O . LEU A 1 304 ? -11.175 -12.221 -11.941 1.00 78.00 304 LEU A O 1
ATOM 2354 N N . PRO A 1 305 ? -8.964 -12.332 -12.350 1.00 66.69 305 PRO A N 1
ATOM 2355 C CA . PRO A 1 305 ? -9.057 -13.570 -13.114 1.00 66.69 305 PRO A CA 1
ATOM 2356 C C . PRO A 1 305 ? -9.721 -14.677 -12.287 1.00 66.69 305 PRO A C 1
ATOM 2358 O O . PRO A 1 305 ? -9.405 -14.868 -11.118 1.00 66.69 305 PRO A O 1
ATOM 2361 N N . SER A 1 306 ? -10.620 -15.471 -12.876 1.00 62.97 306 SER A N 1
ATOM 2362 C CA . SER A 1 306 ? -11.312 -16.544 -12.136 1.00 62.97 306 SER A CA 1
ATOM 2363 C C . SER A 1 306 ? -10.368 -17.625 -11.590 1.00 62.97 306 SER A C 1
ATOM 2365 O O . SER A 1 306 ? -10.738 -18.342 -10.669 1.00 62.97 306 SER A O 1
ATOM 2367 N N . SER A 1 307 ? -9.148 -17.725 -12.126 1.00 56.00 307 SER A N 1
ATOM 2368 C CA . SER A 1 307 ? -8.075 -18.586 -11.611 1.00 56.00 307 SER A CA 1
ATOM 2369 C C . SER A 1 307 ? -7.499 -18.129 -10.265 1.00 56.00 307 SER A C 1
ATOM 2371 O O . SER A 1 307 ? -6.704 -18.860 -9.686 1.00 56.00 307 SER A O 1
ATOM 2373 N N . VAL A 1 308 ? -7.876 -16.939 -9.787 1.00 53.28 308 VAL A N 1
ATOM 2374 C CA . VAL A 1 308 ? -7.343 -16.284 -8.583 1.00 53.28 308 VAL A CA 1
ATOM 2375 C C . VAL A 1 308 ? -8.295 -16.376 -7.377 1.00 53.28 308 VAL A C 1
ATOM 2377 O O . VAL A 1 308 ? -7.857 -16.223 -6.245 1.00 53.28 308 VAL A O 1
ATOM 2380 N N . MET A 1 309 ? -9.588 -16.655 -7.580 1.00 48.34 309 MET A N 1
ATOM 2381 C CA . MET A 1 309 ? -10.592 -16.726 -6.496 1.00 48.34 309 MET A CA 1
ATOM 2382 C C . MET A 1 309 ? -10.770 -18.138 -5.894 1.00 48.34 309 MET A C 1
ATOM 2384 O O . MET A 1 309 ? -11.860 -18.465 -5.420 1.00 48.34 309 MET A O 1
ATOM 2388 N N . GLY A 1 310 ? -9.746 -18.990 -5.998 1.00 40.97 310 GLY A N 1
ATOM 2389 C CA . GLY A 1 310 ? -9.778 -20.405 -5.602 1.00 40.97 310 GLY A CA 1
ATOM 2390 C C . GLY A 1 310 ? -9.212 -20.678 -4.219 1.00 40.97 310 GLY A C 1
ATOM 2391 O O . GLY A 1 310 ? -8.219 -20.015 -3.860 1.00 40.97 310 GLY A O 1
#